Protein AF-A0A8J7U801-F1 (afdb_monomer)

Structure (mmCIF, N/CA/C/O backbone):
data_AF-A0A8J7U801-F1
#
_entry.id   AF-A0A8J7U801-F1
#
loop_
_atom_site.group_PDB
_atom_site.id
_atom_site.type_symbol
_atom_site.label_atom_id
_atom_site.label_alt_id
_atom_site.label_comp_id
_atom_site.label_asym_id
_atom_site.label_entity_id
_atom_site.label_seq_id
_atom_site.pdbx_PDB_ins_code
_atom_site.Cartn_x
_atom_site.Cartn_y
_atom_site.Cartn_z
_atom_site.occupancy
_atom_site.B_iso_or_equiv
_atom_site.auth_seq_id
_atom_site.auth_comp_id
_atom_site.auth_asym_id
_atom_site.auth_atom_id
_atom_site.pdbx_PDB_model_num
ATOM 1 N N . MET A 1 1 ? 54.628 40.480 33.676 1.00 47.91 1 MET A N 1
ATOM 2 C CA . MET A 1 1 ? 54.379 39.189 33.003 1.00 47.91 1 MET A CA 1
ATOM 3 C C . MET A 1 1 ? 53.823 39.502 31.627 1.00 47.91 1 MET A C 1
ATOM 5 O O . MET A 1 1 ? 52.653 39.835 31.519 1.00 47.91 1 MET A O 1
ATOM 9 N N . SER A 1 2 ? 54.685 39.519 30.613 1.00 44.84 2 SER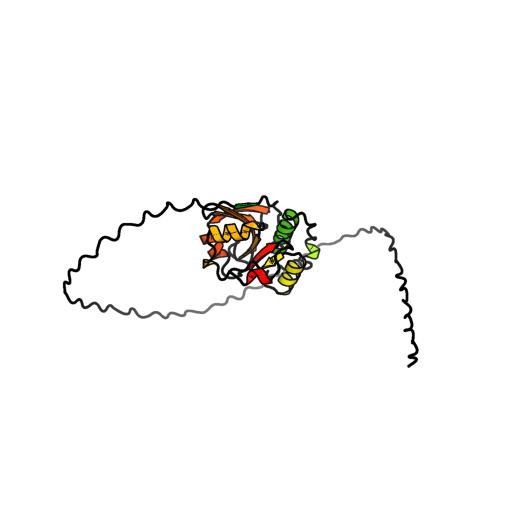 A N 1
ATOM 10 C CA . SER A 1 2 ? 54.321 39.882 29.240 1.00 44.84 2 SER A CA 1
ATOM 11 C C . SER A 1 2 ? 54.239 38.600 28.418 1.00 44.84 2 SER A C 1
ATOM 13 O O . SER A 1 2 ? 55.264 37.983 28.143 1.00 44.84 2 SER A O 1
ATOM 15 N N . GLY A 1 3 ? 53.014 38.171 28.112 1.00 47.19 3 GLY A N 1
ATOM 16 C CA . GLY A 1 3 ? 52.718 37.005 27.283 1.00 47.19 3 GLY A CA 1
ATOM 17 C C . GLY A 1 3 ? 52.343 37.445 25.872 1.00 47.19 3 GLY A C 1
ATOM 18 O O . GLY A 1 3 ? 51.402 38.205 25.680 1.00 47.19 3 GLY A O 1
ATOM 19 N N . ILE A 1 4 ? 53.140 36.989 24.920 1.00 57.56 4 ILE A N 1
ATOM 20 C CA . ILE A 1 4 ? 53.146 37.282 23.486 1.00 57.56 4 ILE A CA 1
ATOM 21 C C . ILE A 1 4 ? 52.084 36.452 22.750 1.00 57.56 4 ILE A C 1
ATOM 23 O O . ILE A 1 4 ? 52.020 35.235 22.909 1.00 57.56 4 ILE A O 1
ATOM 27 N N . SER A 1 5 ? 51.282 37.125 21.922 1.00 46.28 5 SER A N 1
ATOM 28 C CA . SER A 1 5 ? 50.316 36.540 20.986 1.00 46.28 5 SER A CA 1
ATOM 29 C C . SER A 1 5 ? 51.001 35.837 19.810 1.00 46.28 5 SER A C 1
ATOM 31 O O . SER A 1 5 ? 51.990 36.336 19.278 1.00 46.28 5 SER A O 1
ATOM 33 N N . SER A 1 6 ? 50.420 34.730 19.343 1.00 54.28 6 SER A N 1
ATOM 34 C CA . SER A 1 6 ? 50.721 34.109 18.042 1.00 54.28 6 SER A CA 1
ATOM 35 C C . SER A 1 6 ? 49.441 34.041 17.197 1.00 54.28 6 SER A C 1
ATOM 37 O O . SER A 1 6 ? 48.418 33.607 17.728 1.00 54.28 6 SER A O 1
ATOM 39 N N . PRO A 1 7 ? 49.453 34.445 15.912 1.00 62.47 7 PRO A N 1
ATOM 40 C CA . PRO A 1 7 ? 48.315 34.267 15.015 1.00 62.47 7 PRO A CA 1
ATOM 41 C C . PRO A 1 7 ? 48.394 32.945 14.231 1.00 62.47 7 PRO A C 1
ATOM 43 O O . PRO A 1 7 ? 49.445 32.562 13.718 1.00 62.47 7 PRO A O 1
ATOM 46 N N . THR A 1 8 ? 47.251 32.268 14.115 1.00 57.53 8 THR A N 1
ATOM 47 C CA . THR A 1 8 ? 47.048 31.054 13.313 1.00 57.53 8 THR A CA 1
ATOM 48 C C . THR A 1 8 ? 46.791 31.403 11.842 1.00 57.53 8 THR A C 1
ATOM 50 O O . THR A 1 8 ? 45.938 32.227 11.517 1.00 57.53 8 THR A O 1
ATOM 53 N N . THR A 1 9 ? 47.540 30.746 10.959 1.00 56.59 9 THR A N 1
ATOM 54 C CA . THR A 1 9 ? 47.537 30.867 9.495 1.00 56.59 9 THR A CA 1
ATOM 55 C C . THR A 1 9 ? 46.249 30.336 8.845 1.00 56.59 9 THR A C 1
ATOM 57 O O . THR A 1 9 ? 45.842 29.207 9.108 1.00 56.59 9 THR A O 1
ATOM 60 N N . LEU A 1 10 ? 45.651 31.125 7.940 1.00 50.44 10 LEU A N 1
ATOM 61 C CA . LEU A 1 10 ? 44.551 30.723 7.049 1.00 50.44 10 LEU A CA 1
ATOM 62 C C . LEU A 1 10 ? 45.025 29.734 5.966 1.00 50.44 10 LEU A C 1
ATOM 64 O O . LEU A 1 10 ? 45.947 30.026 5.201 1.00 50.44 10 LEU A O 1
ATOM 68 N N . GLY A 1 11 ? 44.333 28.598 5.852 1.00 50.22 11 GLY A N 1
ATOM 69 C CA . GLY A 1 11 ? 44.456 27.652 4.742 1.00 50.22 11 GLY A CA 1
ATOM 70 C C . GLY A 1 11 ? 43.697 28.118 3.494 1.00 50.22 11 GLY A C 1
ATOM 71 O O . GLY A 1 11 ? 42.558 28.575 3.575 1.00 50.22 11 GLY A O 1
ATOM 72 N N . LYS A 1 12 ? 44.348 28.001 2.332 1.00 49.50 12 LYS A N 1
ATOM 73 C CA . LYS A 1 12 ? 43.811 28.310 0.999 1.00 49.50 12 LYS A CA 1
ATOM 74 C C . LYS A 1 12 ? 42.714 27.315 0.598 1.00 49.50 12 LYS A C 1
ATOM 76 O O . LYS A 1 12 ? 42.946 26.111 0.610 1.00 49.50 12 LYS A O 1
ATOM 81 N N . VAL A 1 13 ? 41.564 27.830 0.164 1.00 53.25 13 VAL A N 1
ATOM 82 C CA . VAL A 1 13 ? 40.505 27.064 -0.510 1.00 53.25 13 VAL A CA 1
ATOM 83 C C . VAL A 1 13 ? 40.851 26.960 -1.995 1.00 53.25 13 VAL A C 1
ATOM 85 O O . VAL A 1 13 ? 41.000 27.972 -2.679 1.00 53.25 13 VAL A O 1
ATOM 88 N N . GLN A 1 14 ? 41.004 25.733 -2.488 1.00 47.16 14 GLN A N 1
ATO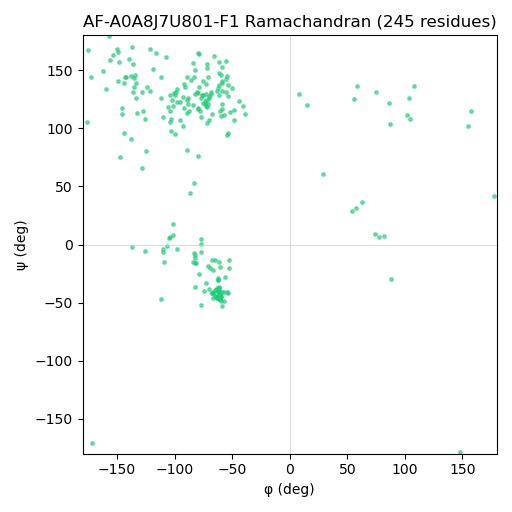M 89 C CA . GLN A 1 14 ? 41.269 25.432 -3.890 1.00 47.16 14 GLN A CA 1
ATOM 90 C C . GLN A 1 14 ? 39.929 25.278 -4.622 1.00 47.16 14 GLN A C 1
ATOM 92 O O . GLN A 1 14 ? 39.153 24.373 -4.329 1.00 47.16 14 GLN A O 1
ATOM 97 N N . GLN A 1 15 ? 39.632 26.202 -5.539 1.00 46.84 15 GLN A N 1
ATOM 98 C CA . GLN A 1 15 ? 38.450 26.139 -6.398 1.00 46.84 15 GLN A CA 1
ATOM 99 C C . GLN A 1 15 ? 38.634 25.040 -7.451 1.00 46.84 15 GLN A C 1
ATOM 101 O O . GLN A 1 15 ? 39.554 25.099 -8.267 1.00 46.84 15 GLN A O 1
ATOM 106 N N . VAL A 1 16 ? 37.747 24.047 -7.434 1.00 51.09 16 VAL A N 1
ATOM 107 C CA . VAL A 1 16 ? 37.632 23.023 -8.476 1.00 51.09 16 VAL A CA 1
ATOM 108 C C . VAL A 1 16 ? 36.695 23.559 -9.556 1.00 51.09 16 VAL A C 1
ATOM 110 O O . VAL A 1 16 ? 35.518 23.801 -9.301 1.00 51.09 16 VAL A O 1
ATOM 113 N N . GLN A 1 17 ? 37.226 23.772 -10.760 1.00 46.81 17 GLN A N 1
ATOM 114 C CA . GLN A 1 17 ? 36.439 24.077 -11.953 1.00 46.81 17 GLN A CA 1
ATOM 115 C C . GLN A 1 17 ? 35.851 22.771 -12.500 1.00 46.81 17 GLN A C 1
ATOM 117 O O . GLN A 1 17 ? 36.593 21.879 -12.905 1.00 46.81 17 GLN A O 1
ATOM 122 N N . THR A 1 18 ? 34.525 22.651 -12.522 1.00 50.81 18 THR A N 1
ATOM 123 C CA . THR A 1 18 ? 33.824 21.574 -13.233 1.00 50.81 18 THR A CA 1
ATOM 124 C C . THR A 1 18 ? 33.494 22.033 -14.648 1.00 50.81 18 THR A C 1
ATOM 126 O O . THR A 1 18 ? 32.742 22.988 -14.844 1.00 50.81 18 THR A O 1
ATOM 129 N N . THR A 1 19 ? 34.063 21.352 -15.636 1.00 46.25 19 THR A N 1
ATOM 130 C CA . THR A 1 19 ? 33.781 21.518 -17.061 1.00 46.25 19 THR A CA 1
ATOM 131 C C . THR A 1 19 ? 32.435 20.888 -17.428 1.00 46.25 19 THR A C 1
ATOM 133 O O . THR A 1 19 ? 32.212 19.694 -17.254 1.00 46.25 19 THR A O 1
ATOM 136 N N . THR A 1 20 ? 31.539 21.708 -17.974 1.00 42.19 20 THR A N 1
ATOM 137 C CA . THR A 1 20 ? 30.263 21.303 -18.576 1.00 42.19 20 THR A CA 1
ATOM 138 C C . THR A 1 20 ? 30.504 20.776 -19.990 1.00 42.19 20 THR A C 1
ATOM 140 O O . THR A 1 20 ? 30.922 21.532 -20.865 1.00 42.19 20 THR A O 1
ATOM 143 N N . THR A 1 21 ? 30.208 19.501 -20.252 1.00 45.50 21 THR A N 1
ATOM 144 C CA . THR A 1 21 ? 30.164 18.953 -21.618 1.00 45.50 21 THR A CA 1
ATOM 145 C C . THR A 1 21 ? 28.725 18.976 -22.133 1.00 45.50 21 THR A C 1
ATOM 147 O O . THR A 1 21 ? 27.886 18.184 -21.708 1.00 45.50 21 THR A O 1
ATOM 150 N N . GLN A 1 22 ? 28.440 19.891 -23.062 1.00 38.69 22 GLN A N 1
ATOM 151 C CA . GLN A 1 22 ? 27.235 19.862 -23.892 1.00 38.69 22 GLN A CA 1
ATOM 152 C C . GLN A 1 22 ? 27.354 18.722 -24.912 1.00 38.69 22 GLN A C 1
ATOM 154 O O . GLN A 1 22 ? 28.307 18.679 -25.687 1.00 38.69 22 GLN A O 1
ATOM 159 N N . LYS A 1 23 ? 26.379 17.806 -24.928 1.00 53.16 23 LYS A N 1
ATOM 160 C CA . LYS A 1 23 ? 26.217 16.801 -25.984 1.00 53.16 23 LYS A CA 1
ATOM 161 C C . LYS A 1 23 ? 25.077 17.249 -26.893 1.00 53.16 23 LYS A C 1
ATOM 163 O O . LYS A 1 23 ? 23.917 17.230 -26.490 1.00 53.16 23 LYS A O 1
ATOM 168 N N . THR A 1 24 ? 25.428 17.688 -28.095 1.00 47.38 24 THR A N 1
ATOM 169 C CA . THR A 1 24 ? 24.490 17.986 -29.173 1.00 47.38 24 THR A CA 1
ATOM 170 C C . THR A 1 24 ? 23.916 16.700 -29.755 1.00 47.38 24 THR A C 1
ATOM 172 O O . THR A 1 24 ? 24.607 15.699 -29.947 1.00 47.38 24 THR A O 1
ATOM 175 N N . SER A 1 25 ? 22.615 16.763 -29.999 1.00 44.84 25 SER A N 1
ATOM 176 C CA . SER A 1 25 ? 21.806 15.819 -30.748 1.00 44.84 25 SER A CA 1
ATOM 177 C C . SER A 1 25 ? 22.288 15.730 -32.190 1.00 44.84 25 SER A C 1
ATOM 179 O O . SER A 1 25 ? 22.481 16.768 -32.815 1.00 44.84 25 SER A O 1
ATOM 181 N N . ASP A 1 26 ? 22.357 14.521 -32.742 1.00 51.78 26 ASP A N 1
ATOM 182 C CA . ASP A 1 26 ? 22.151 14.363 -34.173 1.00 51.78 26 ASP A CA 1
ATOM 183 C C . ASP A 1 26 ? 21.390 13.089 -34.518 1.00 51.78 26 ASP A C 1
ATOM 185 O O . ASP A 1 26 ? 21.449 12.050 -33.859 1.00 51.78 26 ASP A O 1
ATOM 189 N N . LYS A 1 27 ? 20.582 13.284 -35.544 1.00 45.34 27 LYS A N 1
ATOM 190 C CA . LYS A 1 27 ? 19.428 12.531 -35.999 1.00 45.34 27 LYS A CA 1
ATOM 191 C C . LYS A 1 27 ? 19.880 11.698 -37.189 1.00 45.34 27 LYS A C 1
ATOM 193 O O . LYS A 1 27 ? 20.306 12.283 -38.176 1.00 45.34 27 LYS A O 1
ATOM 198 N N . GLN A 1 28 ? 19.711 10.377 -37.168 1.00 44.47 28 GLN A N 1
ATOM 199 C CA . GLN A 1 28 ? 19.721 9.612 -38.416 1.00 44.47 28 GLN A CA 1
ATOM 200 C C . GLN A 1 28 ? 18.763 8.421 -38.383 1.00 44.47 28 GLN A C 1
ATOM 202 O O . GLN A 1 28 ? 18.860 7.499 -37.582 1.00 44.47 28 GLN A O 1
ATOM 207 N N . SER A 1 29 ? 17.800 8.527 -39.293 1.00 42.47 29 SER A N 1
ATOM 208 C CA . SER A 1 29 ? 16.874 7.509 -39.758 1.00 42.47 29 SER A CA 1
ATOM 209 C C . SER A 1 29 ? 17.615 6.560 -40.693 1.00 42.47 29 SER A C 1
ATOM 211 O O . SER A 1 29 ? 18.195 7.042 -41.660 1.00 42.47 29 SER A O 1
ATOM 213 N N . VAL A 1 30 ? 17.535 5.245 -40.465 1.00 48.34 30 VAL A N 1
ATOM 214 C CA . VAL A 1 30 ? 17.611 4.256 -41.550 1.00 48.34 30 VAL A CA 1
ATOM 215 C C . VAL A 1 30 ? 16.682 3.082 -41.240 1.00 48.34 30 VAL A C 1
ATOM 217 O O . VAL A 1 30 ? 16.522 2.639 -40.107 1.00 48.34 30 VAL A O 1
ATOM 220 N N . LYS A 1 31 ? 16.033 2.659 -42.314 1.00 47.53 31 LYS A N 1
ATOM 221 C CA . LYS A 1 31 ? 14.949 1.710 -42.503 1.00 47.53 31 LYS A CA 1
ATOM 222 C C . LYS A 1 31 ? 15.548 0.375 -42.953 1.00 47.53 31 LYS A C 1
ATOM 224 O O . LYS A 1 31 ? 16.292 0.395 -43.927 1.00 47.53 31 LYS A O 1
ATOM 229 N N . SER A 1 32 ? 15.172 -0.744 -42.328 1.00 45.97 32 SER A N 1
ATOM 230 C CA . SER A 1 32 ? 15.198 -2.080 -42.957 1.00 45.97 32 SER A CA 1
ATOM 231 C C . SER A 1 32 ? 14.613 -3.166 -42.038 1.00 45.97 32 SER A C 1
ATOM 233 O O . SER A 1 32 ? 15.259 -3.609 -41.094 1.00 45.97 32 SER A O 1
ATOM 235 N N . GLU A 1 33 ? 13.397 -3.612 -42.367 1.00 46.38 33 GLU A N 1
ATOM 236 C CA . GLU A 1 33 ? 12.996 -5.035 -42.369 1.00 46.38 33 GLU A CA 1
ATOM 237 C C . GLU A 1 33 ? 13.961 -5.839 -43.278 1.00 46.38 33 GLU A C 1
ATOM 239 O O . GLU A 1 33 ? 14.545 -5.204 -44.167 1.00 46.38 33 GLU A O 1
ATOM 244 N N . PRO A 1 34 ? 14.138 -7.185 -43.159 1.00 55.88 34 PRO A N 1
ATOM 245 C CA . PRO A 1 34 ? 13.010 -8.132 -43.211 1.00 55.88 34 PRO A CA 1
ATOM 246 C C . PRO A 1 34 ? 13.182 -9.534 -42.559 1.00 55.88 34 PRO A C 1
ATOM 248 O O . PRO A 1 34 ? 14.261 -9.965 -42.170 1.00 55.88 34 PRO A O 1
ATOM 251 N N . THR A 1 35 ? 12.092 -10.305 -42.662 1.00 44.19 35 THR A N 1
ATOM 252 C CA . THR A 1 35 ? 12.036 -11.759 -42.948 1.00 44.19 35 THR A CA 1
ATOM 253 C C . THR A 1 35 ? 11.726 -12.714 -41.794 1.00 44.19 35 THR A C 1
ATOM 255 O O . THR A 1 35 ? 12.560 -13.072 -40.970 1.00 44.19 35 THR A O 1
ATOM 258 N N . ILE A 1 36 ? 10.500 -13.231 -41.882 1.00 45.91 36 ILE A N 1
ATOM 259 C CA . ILE A 1 36 ? 9.968 -14.451 -41.280 1.00 45.91 36 ILE A CA 1
ATOM 260 C C . ILE A 1 36 ? 10.709 -15.680 -41.830 1.00 45.91 36 ILE A C 1
ATOM 262 O O . ILE A 1 36 ? 10.789 -15.855 -43.047 1.00 45.91 36 ILE A O 1
ATOM 266 N N . LYS A 1 37 ? 11.144 -16.591 -40.951 1.00 48.12 37 LYS A N 1
ATOM 267 C CA . LYS A 1 37 ? 11.315 -18.009 -41.294 1.00 48.12 37 LYS A CA 1
ATOM 268 C C . LYS A 1 37 ? 10.713 -18.916 -40.224 1.00 48.12 37 LYS A C 1
ATOM 270 O O . LYS A 1 37 ? 11.011 -18.815 -39.042 1.00 48.12 37 LYS A O 1
ATOM 275 N N . SER A 1 38 ? 9.853 -19.784 -40.733 1.00 44.41 38 SER A N 1
ATOM 276 C CA . SER A 1 38 ? 9.190 -20.938 -40.144 1.00 44.41 38 SER A CA 1
ATOM 277 C C . SER A 1 38 ? 10.130 -22.125 -39.904 1.00 44.41 38 SER A C 1
ATOM 279 O O . SER A 1 38 ? 11.033 -22.364 -40.705 1.00 44.41 38 SER A O 1
ATOM 281 N N . GLY A 1 39 ? 9.798 -22.932 -38.897 1.00 39.91 39 GLY A N 1
ATOM 282 C CA . GLY A 1 39 ? 10.292 -24.291 -38.626 1.00 39.91 39 GLY A CA 1
ATOM 283 C C . GLY A 1 39 ? 10.086 -24.549 -37.132 1.00 39.91 39 GLY A C 1
ATOM 284 O O . GLY A 1 39 ? 10.565 -23.755 -36.336 1.00 39.91 39 GLY A O 1
ATOM 285 N N . GLY A 1 40 ? 9.256 -25.479 -36.666 1.00 38.31 40 GLY A N 1
ATOM 286 C CA . GLY A 1 40 ? 9.139 -26.879 -37.077 1.00 38.31 40 GLY A CA 1
ATOM 287 C C . GLY A 1 40 ? 9.723 -27.733 -35.941 1.00 38.31 40 GLY A C 1
ATOM 288 O O . GLY A 1 40 ? 10.762 -27.357 -35.418 1.00 38.31 40 GLY A O 1
ATOM 289 N N . ASP A 1 41 ? 9.043 -28.833 -35.588 1.00 40.78 41 ASP A N 1
ATOM 290 C CA . ASP A 1 41 ? 9.386 -29.855 -34.567 1.00 40.78 41 ASP A CA 1
ATOM 291 C C . ASP A 1 41 ? 8.907 -29.507 -33.136 1.00 40.78 41 ASP A C 1
ATOM 293 O O . ASP A 1 41 ? 9.381 -28.567 -32.514 1.00 40.78 41 ASP A O 1
ATOM 297 N N . SER A 1 42 ? 7.835 -30.083 -32.566 1.00 44.69 42 SER A N 1
ATOM 298 C CA . SER A 1 42 ? 7.406 -31.491 -32.418 1.00 44.69 42 SER A CA 1
ATOM 299 C C . SER A 1 42 ? 8.429 -32.366 -31.684 1.00 44.69 42 SER A C 1
ATOM 301 O O . SER A 1 42 ? 9.606 -32.329 -32.016 1.00 44.69 42 SER A O 1
ATOM 303 N N . LEU A 1 43 ? 7.929 -33.208 -30.761 1.00 42.56 43 LEU A N 1
ATOM 304 C CA . LEU A 1 43 ? 8.623 -34.129 -29.831 1.00 42.56 43 LEU A CA 1
ATOM 305 C C . LEU A 1 43 ? 9.052 -33.463 -28.503 1.00 42.56 43 LEU A C 1
ATOM 307 O O . LEU A 1 43 ? 9.817 -32.516 -28.493 1.00 42.56 43 LEU A O 1
ATOM 311 N N . GLY A 1 44 ? 8.648 -33.896 -27.312 1.00 38.16 44 GLY A N 1
ATOM 312 C CA . GLY A 1 44 ? 7.796 -34.994 -26.889 1.00 38.16 44 GLY A CA 1
ATOM 313 C C . GLY A 1 44 ? 7.570 -34.865 -25.378 1.00 38.16 44 GLY A C 1
ATOM 314 O O . GLY A 1 44 ? 8.448 -34.423 -24.638 1.00 38.16 44 GLY A O 1
ATOM 315 N N . SER A 1 45 ? 6.374 -35.214 -24.918 1.00 40.94 45 SER A N 1
ATOM 316 C CA . SER A 1 45 ? 6.053 -35.297 -23.494 1.00 40.94 45 SER A CA 1
ATOM 317 C C . SER A 1 45 ? 6.630 -36.590 -22.908 1.00 40.94 45 SER A C 1
ATOM 319 O O . SER A 1 45 ? 6.291 -37.664 -23.412 1.00 40.94 45 SER A O 1
ATOM 321 N N . PRO A 1 46 ? 7.432 -36.555 -21.831 1.00 56.00 46 PRO A N 1
ATOM 322 C CA . PRO A 1 46 ? 7.649 -37.744 -21.029 1.00 56.00 46 PRO A CA 1
ATOM 323 C C . PRO A 1 46 ? 6.423 -37.984 -20.142 1.00 56.00 46 PRO A C 1
ATOM 325 O O . PRO A 1 46 ? 6.147 -37.255 -19.190 1.00 56.00 46 PRO A O 1
ATOM 328 N N . VAL A 1 47 ? 5.689 -39.041 -20.484 1.00 44.66 47 VAL A N 1
ATOM 329 C CA . VAL A 1 47 ? 4.786 -39.758 -19.584 1.00 44.66 47 VAL A CA 1
ATOM 330 C C . VAL A 1 47 ? 5.609 -40.239 -18.391 1.00 44.66 47 VAL A C 1
ATOM 332 O O . VAL A 1 47 ? 6.449 -41.124 -18.536 1.00 44.66 47 VAL A O 1
ATOM 335 N N . VAL A 1 48 ? 5.367 -39.671 -17.209 1.00 50.94 48 VAL A N 1
ATOM 336 C CA . VAL A 1 48 ? 5.812 -40.269 -15.946 1.00 50.94 48 VAL A CA 1
ATOM 337 C C . VAL A 1 48 ? 4.599 -40.920 -15.304 1.00 50.94 48 VAL A C 1
ATOM 339 O O . VAL A 1 48 ? 3.735 -40.284 -14.707 1.00 50.94 48 VAL A O 1
ATOM 342 N N . GLN A 1 49 ? 4.529 -42.223 -15.531 1.00 41.12 49 GLN A N 1
ATOM 343 C CA . GLN A 1 49 ? 3.648 -43.170 -14.878 1.00 41.12 49 GLN A CA 1
ATOM 344 C C . GLN A 1 49 ? 4.304 -43.603 -13.555 1.00 41.12 49 GLN A C 1
ATOM 346 O O . GLN A 1 49 ? 5.532 -43.640 -13.465 1.00 41.12 49 GLN A O 1
ATOM 351 N N . SER A 1 50 ? 3.481 -44.066 -12.608 1.00 39.72 50 SER A N 1
ATOM 352 C CA . SER A 1 50 ? 3.813 -44.869 -11.408 1.00 39.72 50 SER A CA 1
ATOM 353 C C . SER A 1 50 ? 3.872 -44.109 -10.082 1.00 39.72 50 SER A C 1
ATOM 355 O O . SER A 1 50 ? 4.803 -43.364 -9.804 1.00 39.72 50 SER A O 1
ATOM 357 N N . GLY A 1 51 ? 2.905 -44.402 -9.210 1.00 40.72 51 GLY A N 1
ATOM 358 C CA . GLY A 1 51 ? 2.946 -43.983 -7.811 1.00 40.72 51 GLY A CA 1
ATOM 359 C C . GLY A 1 51 ? 1.714 -44.361 -6.995 1.00 40.72 51 GLY A C 1
ATOM 360 O O . GLY A 1 51 ? 1.228 -43.542 -6.228 1.00 40.72 51 GLY A O 1
ATOM 361 N N . LEU A 1 52 ? 1.188 -45.579 -7.175 1.00 47.84 52 LEU A N 1
ATOM 362 C CA . LEU A 1 52 ? 0.221 -46.187 -6.255 1.00 47.84 52 LEU A CA 1
ATOM 363 C C . LEU A 1 52 ? 0.861 -46.295 -4.862 1.00 47.84 52 LEU A C 1
ATOM 365 O O . LEU A 1 52 ? 1.792 -47.072 -4.663 1.00 47.84 52 LEU A O 1
ATOM 369 N N . GLY A 1 53 ? 0.361 -45.505 -3.915 1.00 40.56 53 GLY A N 1
ATOM 370 C CA . GLY A 1 53 ? 0.758 -45.512 -2.510 1.00 40.56 53 GLY A CA 1
ATOM 371 C C . GLY A 1 53 ? -0.469 -45.625 -1.617 1.00 40.56 53 GLY A C 1
ATOM 372 O O . GLY A 1 53 ? -0.819 -44.691 -0.906 1.00 40.56 53 GLY A O 1
ATOM 373 N N . ASP A 1 54 ? -1.139 -46.768 -1.708 1.00 47.81 54 ASP A N 1
ATOM 374 C CA . ASP A 1 54 ? -2.255 -47.176 -0.863 1.00 47.81 54 ASP A CA 1
ATOM 375 C C . ASP A 1 54 ? -1.744 -47.488 0.554 1.00 47.81 54 ASP A C 1
ATOM 377 O O . ASP A 1 54 ? -1.047 -48.485 0.757 1.00 47.81 54 ASP A O 1
ATOM 381 N N . LYS A 1 55 ? -2.028 -46.608 1.526 1.00 44.44 55 LYS A N 1
ATOM 382 C CA . LYS A 1 55 ? -1.916 -46.889 2.969 1.00 44.44 55 LYS A CA 1
ATOM 383 C C . LYS A 1 55 ? -2.975 -46.115 3.763 1.00 44.44 55 LYS A C 1
ATOM 385 O O . LYS A 1 55 ? -2.671 -45.165 4.474 1.00 44.44 55 LYS A O 1
ATOM 390 N N . SER A 1 56 ? -4.220 -46.579 3.702 1.00 47.03 56 SER A N 1
ATOM 391 C CA . SER A 1 56 ? -5.032 -46.688 4.929 1.00 47.03 56 SER A CA 1
ATOM 392 C C . SER A 1 56 ? -4.519 -47.916 5.699 1.00 47.03 56 SER A C 1
ATOM 394 O O . SER A 1 56 ? -4.200 -48.904 5.036 1.00 47.03 56 SER A O 1
ATOM 396 N N . PRO A 1 57 ? -4.399 -47.929 7.046 1.00 53.31 57 PRO A N 1
ATOM 397 C CA . PRO A 1 57 ? -5.582 -47.822 7.907 1.00 53.31 57 PRO A CA 1
ATOM 398 C C . PRO A 1 57 ? -5.341 -47.219 9.313 1.00 53.31 57 PRO A C 1
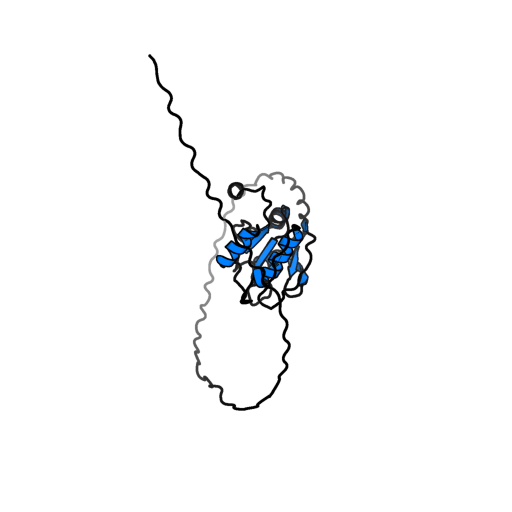ATOM 400 O O . PRO A 1 57 ? -4.236 -47.241 9.847 1.00 53.31 57 PRO A O 1
ATOM 403 N N . LYS A 1 58 ? -6.428 -46.800 9.970 1.00 43.53 58 LYS A N 1
ATOM 404 C CA . LYS A 1 58 ? -6.914 -47.328 11.267 1.00 43.53 58 LYS A CA 1
ATOM 405 C C . LYS A 1 58 ? -7.748 -46.275 11.991 1.00 43.53 58 LYS A C 1
ATOM 407 O O . LYS A 1 58 ? -7.249 -45.361 12.635 1.00 43.53 58 LYS A O 1
ATOM 412 N N . SER A 1 59 ? -9.049 -46.496 11.894 1.00 45.84 59 SER A N 1
ATOM 413 C CA . SER A 1 59 ? -10.050 -46.148 12.889 1.00 45.84 59 SER A CA 1
ATOM 414 C C . SER A 1 59 ? -9.575 -46.523 14.298 1.00 45.84 59 SER A C 1
ATOM 416 O O . SER A 1 59 ? -9.271 -47.685 14.571 1.00 45.84 59 SER A O 1
ATOM 418 N N . VAL A 1 60 ? -9.542 -45.538 15.197 1.00 48.97 60 VAL A N 1
ATOM 419 C CA . VAL A 1 60 ? -9.482 -45.774 16.642 1.00 48.97 60 VAL A CA 1
ATOM 420 C C . VAL A 1 60 ? -10.852 -45.463 17.223 1.00 48.97 60 VAL A C 1
ATOM 422 O O . VAL A 1 60 ? -11.385 -44.362 17.107 1.00 48.97 60 VAL A O 1
ATOM 425 N N . THR A 1 61 ? -11.418 -46.514 17.795 1.00 49.06 61 THR A N 1
ATOM 426 C CA . THR A 1 61 ? -12.722 -46.603 18.431 1.00 49.06 61 THR A CA 1
ATOM 427 C C . THR A 1 61 ? -12.704 -45.953 19.813 1.00 49.06 61 THR A C 1
ATOM 429 O O . THR A 1 61 ? -11.858 -46.268 20.641 1.00 49.06 61 THR A O 1
ATOM 432 N N . VAL A 1 62 ? -13.679 -45.068 20.023 1.00 48.81 62 VAL A N 1
ATOM 433 C CA . VAL A 1 62 ? -14.493 -44.834 21.229 1.00 48.81 62 VAL A CA 1
ATOM 434 C C . VAL A 1 62 ? -13.999 -45.451 22.547 1.00 48.81 62 VAL A C 1
ATOM 436 O O . VAL A 1 62 ? -14.087 -46.661 22.746 1.00 48.81 62 VAL A O 1
ATOM 439 N N . THR A 1 63 ? -13.737 -44.585 23.527 1.00 49.06 63 THR A N 1
ATOM 440 C CA . THR A 1 63 ? -14.018 -44.867 24.942 1.00 49.06 63 THR A CA 1
ATOM 441 C C . THR A 1 63 ? -14.880 -43.752 25.528 1.00 49.06 63 THR A C 1
ATOM 443 O O . THR A 1 63 ? -14.466 -42.613 25.719 1.00 49.06 63 THR A O 1
ATOM 446 N N . LYS A 1 64 ? -16.139 -44.124 25.755 1.00 54.25 64 LYS A N 1
ATOM 447 C CA . LYS A 1 64 ? -17.123 -43.487 26.632 1.00 54.25 64 LYS A CA 1
ATOM 448 C C . LYS A 1 64 ? -16.823 -43.916 28.078 1.00 54.25 64 LYS A C 1
ATOM 450 O O . LYS A 1 64 ? -16.198 -44.964 28.248 1.00 54.25 64 LYS A O 1
ATOM 455 N N . SER A 1 65 ? -17.406 -43.199 29.048 1.00 42.31 65 SER A N 1
ATOM 456 C CA . SER A 1 65 ? -17.458 -43.447 30.515 1.00 42.31 65 SER A CA 1
ATOM 457 C C . SER A 1 65 ? -16.487 -42.517 31.259 1.00 42.31 65 SER A C 1
ATOM 459 O O . SER A 1 65 ? -15.335 -42.425 30.871 1.00 42.31 65 SER A O 1
ATOM 461 N N . GLU A 1 66 ? -16.853 -41.727 32.267 1.00 47.94 66 GLU A N 1
ATOM 462 C CA . GLU A 1 66 ? -17.919 -41.851 33.261 1.00 47.94 66 GLU A CA 1
ATOM 463 C C . GLU A 1 66 ? -18.192 -40.485 33.914 1.00 47.94 66 GLU A C 1
ATOM 465 O O . GLU A 1 66 ? -17.306 -39.645 34.062 1.00 47.94 66 GLU A O 1
ATOM 470 N N . THR A 1 67 ? -19.440 -40.280 34.320 1.00 49.38 67 THR A N 1
ATOM 471 C CA . THR A 1 67 ? -19.895 -39.181 35.177 1.00 49.38 67 THR A CA 1
ATOM 472 C C . THR A 1 67 ? -19.787 -39.611 36.643 1.00 49.38 67 THR A C 1
ATOM 474 O O . THR A 1 67 ? -20.166 -40.742 36.949 1.00 49.38 67 THR A O 1
ATOM 477 N N . PRO A 1 68 ? -19.427 -38.703 37.567 1.00 57.50 68 PRO A N 1
ATOM 478 C CA . PRO A 1 68 ? -20.064 -38.723 38.878 1.00 57.50 68 PRO A CA 1
ATOM 479 C C . PRO A 1 68 ? -20.639 -37.354 39.280 1.00 57.50 68 PRO A C 1
ATOM 481 O O . PRO A 1 68 ? -19.953 -36.353 39.450 1.00 57.50 68 PRO A O 1
ATOM 484 N N . THR A 1 69 ? -21.963 -37.366 39.384 1.00 45.25 69 THR A N 1
ATOM 485 C CA . THR A 1 69 ? -22.859 -36.837 40.423 1.00 45.25 69 THR A CA 1
ATOM 486 C C . THR A 1 69 ? -22.300 -35.959 41.564 1.00 45.25 69 THR A C 1
ATOM 488 O O . THR A 1 69 ? -21.468 -36.397 42.348 1.00 45.25 69 THR A O 1
ATOM 491 N N . LYS A 1 70 ? -22.978 -34.805 41.730 1.00 49.59 70 LYS A N 1
ATOM 492 C CA . LYS A 1 70 ? -23.283 -34.000 42.942 1.00 49.59 70 LYS A CA 1
ATOM 493 C C . LYS A 1 70 ? -22.144 -33.519 43.852 1.00 49.59 70 LYS A C 1
ATOM 495 O O . LYS A 1 70 ? -21.560 -34.296 44.597 1.00 49.59 70 LYS A O 1
ATOM 500 N N . SER A 1 71 ? -22.113 -32.204 44.076 1.00 45.25 71 SER A N 1
ATOM 501 C CA . SER A 1 71 ? -22.478 -31.644 45.394 1.00 45.25 71 SER A CA 1
ATOM 502 C C . SER A 1 71 ? -22.859 -30.167 45.280 1.00 45.25 71 SER A C 1
ATOM 504 O O . SER A 1 71 ? -22.217 -29.382 44.591 1.00 45.25 71 SER A O 1
ATOM 506 N N . GLU A 1 72 ? -23.966 -29.835 45.932 1.00 49.97 72 GLU A N 1
ATOM 507 C CA . GLU A 1 72 ? -24.533 -28.504 46.078 1.00 49.97 72 GLU A CA 1
ATOM 508 C C . GLU A 1 72 ? -23.688 -27.672 47.048 1.00 49.97 72 GLU A C 1
ATOM 510 O O . GLU A 1 72 ? -23.478 -28.084 48.186 1.00 49.97 72 GLU A O 1
ATOM 515 N N . THR A 1 73 ? -23.311 -26.458 46.644 1.00 45.38 73 THR A N 1
ATOM 516 C CA . THR A 1 73 ? -23.057 -25.372 47.597 1.00 45.38 73 THR A CA 1
ATOM 517 C C . THR A 1 73 ? -23.663 -24.094 47.040 1.00 45.38 73 THR A C 1
ATOM 519 O O . THR A 1 73 ? -23.062 -23.345 46.274 1.00 45.38 73 THR A O 1
ATOM 522 N N . SER A 1 74 ? -24.923 -23.893 47.418 1.00 53.25 74 SER A N 1
ATOM 523 C CA . SER A 1 74 ? -25.629 -22.620 47.371 1.00 53.25 74 SER A CA 1
ATOM 524 C C . SER A 1 74 ? -24.799 -21.551 48.082 1.00 53.25 74 SER A C 1
ATOM 526 O O . SER A 1 74 ? -24.560 -21.612 49.288 1.00 53.25 74 SER A O 1
ATOM 528 N N . SER A 1 75 ? -24.324 -20.570 47.328 1.00 48.75 75 SER A N 1
ATOM 529 C CA . SER A 1 75 ? -23.834 -19.305 47.862 1.00 48.75 75 SER A CA 1
ATOM 530 C C . SER A 1 75 ? -24.231 -18.227 46.872 1.00 48.75 75 SER A C 1
ATOM 532 O O . SER A 1 75 ? -23.580 -18.030 45.850 1.00 48.75 75 SER A O 1
ATOM 534 N N . SER A 1 76 ? -25.365 -17.589 47.155 1.00 55.59 76 SER A N 1
ATOM 535 C CA . SER A 1 76 ? -25.919 -16.476 46.391 1.00 55.59 76 SER A CA 1
ATOM 536 C C . SER A 1 76 ? -24.843 -15.418 46.125 1.00 55.59 76 SER A C 1
ATOM 538 O O . SER A 1 76 ? -24.362 -14.793 47.078 1.00 55.59 76 SER A O 1
ATOM 540 N N . PRO A 1 77 ? -24.463 -15.159 44.863 1.00 52.41 77 PRO A N 1
ATOM 541 C CA . PRO A 1 77 ? -23.632 -14.016 44.560 1.00 52.41 77 PRO A CA 1
ATOM 542 C C . PRO A 1 77 ? -24.495 -12.759 44.664 1.00 52.41 77 PRO A C 1
ATOM 544 O O . PRO A 1 77 ? -25.530 -12.627 44.010 1.00 52.41 77 PRO A O 1
ATOM 547 N N . LYS A 1 78 ? -24.054 -11.832 45.521 1.00 53.28 78 LYS A N 1
ATOM 548 C CA . LYS A 1 78 ? -24.489 -10.433 45.539 1.00 53.28 78 LYS A CA 1
ATOM 549 C C . LYS A 1 78 ? -24.612 -9.937 44.099 1.00 53.28 78 LYS A C 1
ATOM 551 O O . LYS A 1 78 ? -23.613 -9.902 43.382 1.00 53.28 78 LYS A O 1
ATOM 556 N N . VAL A 1 79 ? -25.824 -9.535 43.727 1.00 49.16 79 VAL A N 1
ATOM 557 C CA . VAL A 1 79 ? -26.141 -8.793 42.506 1.00 49.16 79 VAL A CA 1
ATOM 558 C C . VAL A 1 79 ? -25.252 -7.548 42.487 1.00 49.16 79 VAL A C 1
ATOM 560 O O . VAL A 1 79 ? -25.535 -6.549 43.146 1.00 49.16 79 VAL A O 1
ATOM 563 N N . LYS A 1 80 ? -24.104 -7.643 41.807 1.00 56.06 80 LYS A N 1
ATOM 564 C CA . LYS A 1 80 ? -23.305 -6.484 41.421 1.00 56.06 80 LYS A CA 1
ATOM 565 C C . LYS A 1 80 ? -24.155 -5.754 40.396 1.00 56.06 80 LYS A C 1
ATOM 567 O O . LYS A 1 80 ? -24.405 -6.289 39.324 1.00 56.06 80 LYS A O 1
ATOM 572 N N . SER A 1 81 ? -24.620 -4.572 40.778 1.00 58.69 81 SER A N 1
ATOM 573 C CA . SER A 1 81 ? -25.234 -3.587 39.898 1.00 58.69 81 SER A CA 1
ATOM 574 C C . SER A 1 81 ? -24.489 -3.550 38.564 1.00 58.69 81 SER A C 1
ATOM 576 O O . SER A 1 81 ? -23.314 -3.173 38.537 1.00 58.69 81 SER A O 1
ATOM 578 N N . GLU A 1 82 ? -25.165 -3.985 37.499 1.00 58.91 82 GLU A N 1
ATOM 579 C CA . GLU A 1 82 ? -24.741 -3.824 36.111 1.00 58.91 82 GLU A CA 1
ATOM 580 C C . GLU A 1 82 ? -24.331 -2.367 35.909 1.00 58.91 82 GLU A C 1
ATOM 582 O O . GLU A 1 82 ? -25.159 -1.451 35.927 1.00 58.91 82 GLU A O 1
ATOM 587 N N . ALA A 1 83 ? -23.022 -2.145 35.790 1.00 63.03 83 ALA A N 1
ATOM 588 C CA . ALA A 1 83 ? -22.502 -0.884 35.312 1.00 63.03 83 ALA A CA 1
ATOM 589 C C . ALA A 1 83 ? -23.104 -0.689 33.924 1.00 63.03 83 ALA A C 1
ATOM 591 O O . ALA A 1 83 ? -22.897 -1.510 33.034 1.00 63.03 83 ALA A O 1
ATOM 592 N N . LYS A 1 84 ? -23.906 0.366 33.792 1.00 63.53 84 LYS A N 1
ATOM 593 C CA . LYS A 1 84 ? -24.550 0.801 32.559 1.00 63.53 84 LYS A CA 1
ATOM 594 C C . LYS A 1 84 ? -23.450 0.953 31.504 1.00 63.53 84 LYS A C 1
ATOM 596 O O . LYS A 1 84 ? -22.741 1.955 31.511 1.00 63.53 84 LYS A O 1
ATOM 601 N N . GLN A 1 85 ? -23.245 -0.083 30.689 1.00 60.62 85 GLN A N 1
ATOM 602 C CA . GLN A 1 85 ? -22.263 -0.071 29.615 1.00 60.62 85 GLN A CA 1
ATOM 603 C C . GLN A 1 85 ? -22.677 1.058 28.680 1.00 60.62 85 GLN A C 1
ATOM 605 O O . GLN A 1 85 ? -23.781 1.052 28.130 1.00 60.62 85 GLN A O 1
ATOM 610 N N . GLU A 1 86 ? -21.830 2.080 28.601 1.00 60.72 86 GLU A N 1
ATOM 611 C CA . GLU A 1 86 ? -22.008 3.166 27.656 1.00 60.72 86 GLU A CA 1
ATOM 612 C C . GLU A 1 86 ? -22.096 2.537 26.256 1.00 60.72 86 GLU A C 1
ATOM 614 O O . GLU A 1 86 ? -21.304 1.636 25.953 1.00 60.72 86 GLU A O 1
ATOM 619 N N . PRO A 1 87 ? -23.101 2.905 25.441 1.00 67.31 87 PRO A N 1
ATOM 620 C CA . PRO A 1 87 ? -23.265 2.317 24.122 1.00 67.31 87 PRO A CA 1
ATOM 621 C C . PRO A 1 87 ? -21.951 2.455 23.342 1.00 67.31 87 PRO A C 1
ATOM 623 O O . PRO A 1 87 ? -21.315 3.511 23.420 1.00 67.31 87 PRO A O 1
ATOM 626 N N . PRO A 1 88 ? -21.519 1.402 22.625 1.00 66.56 88 PRO A N 1
ATOM 627 C CA . PRO A 1 88 ? -20.248 1.413 21.922 1.00 66.56 88 PRO A CA 1
ATOM 628 C C . PRO A 1 88 ? -20.193 2.633 21.006 1.00 66.56 88 PRO A C 1
ATOM 630 O O . PRO A 1 88 ? -21.126 2.896 20.241 1.00 66.56 88 PRO A O 1
ATOM 633 N N . LYS A 1 89 ? -19.108 3.406 21.136 1.00 62.56 89 LYS A N 1
ATOM 634 C CA . LYS A 1 89 ? -18.838 4.570 20.293 1.00 62.56 89 LYS A CA 1
ATOM 635 C C . LYS A 1 89 ? -19.004 4.143 18.827 1.00 62.56 89 LYS A C 1
ATOM 637 O O . LYS A 1 89 ? -18.525 3.064 18.474 1.00 62.56 89 LYS A O 1
ATOM 642 N N . PRO A 1 90 ? -19.690 4.938 17.985 1.00 61.09 90 PRO A N 1
ATOM 643 C CA . PRO A 1 90 ? -19.860 4.588 16.584 1.00 61.09 90 PRO A CA 1
ATOM 644 C C . PRO A 1 90 ? -18.492 4.331 15.938 1.00 61.09 90 PRO A C 1
ATOM 646 O O . PRO A 1 90 ? -17.509 4.982 16.322 1.00 61.09 90 PRO A O 1
ATOM 649 N N . PRO A 1 91 ? -18.420 3.382 14.990 1.00 66.12 91 PRO A N 1
ATOM 650 C CA . PRO A 1 91 ? -17.167 3.003 14.362 1.00 66.12 91 PRO A CA 1
ATOM 651 C C . PRO A 1 91 ? -16.479 4.222 13.753 1.00 66.12 91 PRO A C 1
ATOM 653 O O . PRO A 1 91 ? -17.120 5.130 13.222 1.00 66.12 91 PRO A O 1
ATOM 656 N N . THR A 1 92 ? -15.155 4.255 13.863 1.00 72.38 92 THR A N 1
ATOM 657 C CA . THR A 1 92 ? -14.352 5.364 13.351 1.00 72.38 92 THR A CA 1
ATOM 658 C C . THR A 1 92 ? -14.290 5.282 11.828 1.00 72.38 92 THR A C 1
ATOM 660 O O .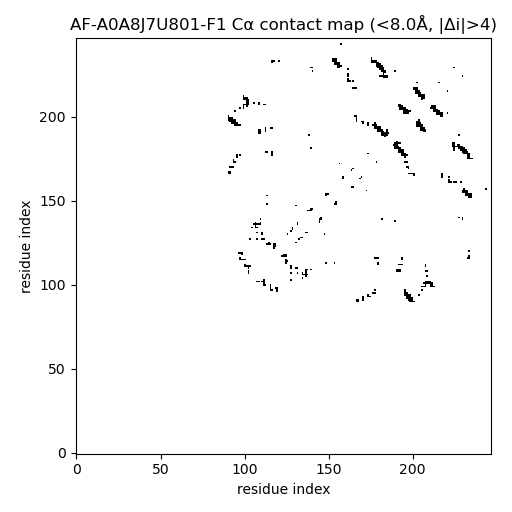 THR A 1 92 ? -13.812 4.295 11.276 1.00 72.38 92 THR A O 1
ATOM 663 N N . THR A 1 93 ? -14.765 6.326 11.150 1.00 84.69 93 THR A N 1
ATOM 664 C CA . THR A 1 93 ? -14.641 6.473 9.695 1.00 84.69 93 THR A CA 1
ATOM 665 C C . THR A 1 93 ? -13.448 7.370 9.378 1.00 84.69 93 THR A C 1
ATOM 667 O O . THR A 1 93 ? -13.400 8.528 9.803 1.00 84.69 93 THR A O 1
ATOM 670 N N . LYS A 1 94 ? -12.491 6.869 8.594 1.00 89.94 94 LYS A N 1
ATOM 671 C CA . LYS A 1 94 ? -11.367 7.652 8.058 1.00 89.94 94 LYS A CA 1
ATOM 672 C C . LYS A 1 94 ? -11.162 7.299 6.591 1.00 89.94 94 LYS A C 1
ATOM 674 O O . LYS A 1 94 ? -11.096 6.124 6.254 1.00 89.94 94 LYS A O 1
ATOM 679 N N . LYS A 1 95 ? -11.053 8.301 5.713 1.00 91.75 95 LYS A N 1
ATOM 680 C CA . LYS A 1 95 ? -10.846 8.100 4.272 1.00 91.75 95 LYS A CA 1
ATOM 681 C C . LYS A 1 95 ? -10.044 9.241 3.650 1.00 91.75 95 LYS A C 1
ATOM 683 O O . LYS A 1 95 ? -10.282 10.401 3.974 1.00 91.75 95 LYS A O 1
ATOM 688 N N . HIS A 1 96 ? -9.151 8.895 2.732 1.00 94.44 96 HIS A N 1
ATOM 689 C CA . HIS A 1 96 ? -8.311 9.796 1.946 1.00 94.44 96 HIS A CA 1
ATOM 690 C C . HIS A 1 96 ? -8.721 9.760 0.476 1.00 94.44 96 HIS A C 1
ATOM 692 O O . HIS A 1 96 ? -9.081 8.700 -0.050 1.00 94.44 96 HIS A O 1
ATOM 698 N N . ASP A 1 97 ? -8.642 10.901 -0.207 1.00 95.69 97 ASP A N 1
ATOM 699 C CA . ASP A 1 97 ? -8.856 10.958 -1.654 1.00 95.69 97 ASP A CA 1
ATOM 700 C C . ASP A 1 97 ? -7.541 10.741 -2.403 1.00 95.69 97 ASP A C 1
ATOM 702 O O . ASP A 1 97 ? -6.856 11.667 -2.828 1.00 95.69 97 ASP A O 1
ATOM 706 N N . VAL A 1 98 ? -7.167 9.471 -2.534 1.00 96.31 98 VAL A N 1
ATOM 707 C CA . VAL A 1 98 ? -5.981 9.065 -3.290 1.00 96.31 98 VAL A CA 1
ATOM 708 C C . VAL A 1 98 ? -6.367 8.823 -4.745 1.00 96.31 98 VAL A C 1
ATOM 710 O O . VAL A 1 98 ? -7.237 7.991 -5.038 1.00 96.31 98 VAL A O 1
ATOM 713 N N . GLY A 1 99 ? -5.690 9.512 -5.664 1.00 96.00 99 GLY A N 1
ATOM 714 C CA . GLY A 1 99 ? -5.802 9.251 -7.097 1.00 96.00 99 GLY A CA 1
ATOM 715 C C . GLY A 1 99 ? -5.419 7.806 -7.434 1.00 96.00 99 GLY A C 1
ATOM 716 O O . GLY A 1 99 ? -4.482 7.250 -6.867 1.00 96.00 99 GLY A O 1
ATOM 717 N N . THR A 1 100 ? -6.151 7.184 -8.353 1.00 96.81 100 THR A N 1
ATOM 718 C CA . THR A 1 100 ? -5.867 5.819 -8.808 1.00 96.81 100 THR A CA 1
ATOM 719 C C . THR A 1 100 ? -4.835 5.822 -9.930 1.00 96.81 100 THR A C 1
ATOM 721 O O . THR A 1 100 ? -4.877 6.663 -10.828 1.00 96.81 100 THR A O 1
ATOM 724 N N . GLU A 1 101 ? -3.940 4.841 -9.925 1.00 95.69 101 GLU A N 1
ATOM 725 C CA . GLU A 1 101 ? -2.994 4.583 -11.010 1.00 95.69 101 GLU A CA 1
ATOM 726 C C . GLU A 1 101 ? -3.009 3.087 -11.324 1.00 95.69 101 GLU A C 1
ATOM 728 O O . GLU A 1 101 ? -3.091 2.266 -10.412 1.00 95.69 101 GLU A O 1
ATOM 733 N N . LYS A 1 102 ? -2.973 2.740 -12.614 1.00 96.06 102 LYS A N 1
ATOM 734 C CA . LYS A 1 102 ? -2.819 1.356 -13.063 1.00 96.06 102 LYS A CA 1
ATOM 735 C C . LYS A 1 102 ? -1.332 1.049 -13.233 1.00 96.06 102 LYS A C 1
ATOM 737 O O . LYS A 1 102 ? -0.613 1.853 -13.835 1.00 96.06 102 LYS A O 1
ATOM 742 N N . GLN A 1 103 ? -0.888 -0.106 -12.748 1.00 94.44 103 GLN A N 1
ATOM 743 C CA . GLN A 1 103 ? 0.477 -0.581 -12.944 1.00 94.44 103 GLN A CA 1
ATOM 744 C C . GLN A 1 103 ? 0.784 -0.770 -14.432 1.00 94.44 103 GLN A C 1
ATOM 746 O O . GLN A 1 103 ? -0.088 -1.094 -15.242 1.00 94.44 103 GLN A O 1
ATOM 751 N N . LYS A 1 104 ? 2.044 -0.543 -14.806 1.00 90.69 104 LYS A N 1
ATOM 752 C CA . LYS A 1 104 ? 2.478 -0.590 -16.208 1.00 90.69 104 LYS A CA 1
ATOM 753 C C . LYS A 1 104 ? 2.533 -2.026 -16.740 1.00 90.69 104 LYS A C 1
ATOM 755 O O . LYS A 1 104 ? 2.303 -2.251 -17.925 1.00 90.69 104 LYS A O 1
ATOM 760 N N . THR A 1 105 ? 2.861 -2.964 -15.863 1.00 90.31 105 THR A N 1
ATOM 761 C CA . THR A 1 105 ? 3.174 -4.378 -16.126 1.00 90.31 105 THR A CA 1
ATOM 762 C C . THR A 1 105 ? 2.772 -5.205 -14.907 1.00 90.31 105 THR A C 1
ATOM 764 O O . THR A 1 105 ? 2.512 -4.635 -13.848 1.00 90.31 105 THR A O 1
ATOM 767 N N . ASN A 1 106 ? 2.748 -6.537 -15.005 1.00 87.25 106 ASN A N 1
ATOM 768 C CA . ASN A 1 106 ? 2.301 -7.420 -13.911 1.00 87.25 106 ASN A CA 1
ATOM 769 C C . ASN A 1 106 ? 3.136 -7.296 -12.622 1.00 87.25 106 ASN A C 1
ATOM 771 O O . ASN A 1 106 ? 2.658 -7.622 -11.544 1.00 87.25 106 ASN A O 1
ATOM 775 N N . ASN A 1 107 ? 4.345 -6.753 -12.731 1.00 87.25 107 ASN A N 1
ATOM 776 C CA . ASN A 1 107 ? 5.344 -6.743 -11.675 1.00 87.25 107 ASN A CA 1
ATOM 777 C C . ASN A 1 107 ? 5.545 -5.370 -11.010 1.00 87.25 107 ASN A C 1
ATOM 779 O O . ASN A 1 107 ? 6.328 -5.229 -10.075 1.00 87.25 107 ASN A O 1
ATOM 783 N N . THR A 1 108 ? 4.828 -4.336 -11.462 1.00 91.88 108 THR A N 1
ATOM 784 C CA . THR A 1 108 ? 5.046 -2.948 -11.016 1.00 91.88 108 THR A CA 1
ATOM 785 C C . THR A 1 108 ? 4.038 -2.458 -9.973 1.00 91.88 108 THR A C 1
ATOM 787 O O . THR A 1 108 ? 3.932 -1.250 -9.744 1.00 91.88 108 THR A O 1
ATOM 790 N N . CYS A 1 109 ? 3.313 -3.363 -9.302 1.00 93.19 109 CYS A N 1
ATOM 791 C CA . CYS A 1 109 ? 2.311 -3.025 -8.280 1.00 93.19 109 CYS A CA 1
ATOM 792 C C . CYS A 1 109 ? 2.899 -2.196 -7.122 1.00 93.19 109 CYS A C 1
ATOM 794 O O . CYS A 1 109 ? 2.302 -1.200 -6.701 1.00 93.19 109 CYS A O 1
ATOM 796 N N . TRP A 1 110 ? 4.108 -2.535 -6.663 1.00 92.56 110 TRP A N 1
ATOM 797 C CA . TRP A 1 110 ? 4.804 -1.827 -5.585 1.00 92.56 110 TRP A CA 1
ATOM 798 C C . TRP A 1 110 ? 5.191 -0.395 -6.001 1.00 92.56 110 TRP A C 1
ATOM 800 O O . TRP A 1 110 ? 4.915 0.563 -5.278 1.00 92.56 110 TRP A O 1
ATOM 810 N N . ALA A 1 111 ? 5.754 -0.230 -7.205 1.00 93.50 111 ALA A N 1
ATOM 811 C CA . ALA A 1 111 ? 6.152 1.065 -7.748 1.00 93.50 111 ALA A CA 1
ATOM 812 C C . ALA A 1 111 ? 4.927 1.947 -8.024 1.00 93.50 111 ALA A C 1
ATOM 814 O O . ALA A 1 111 ? 4.936 3.138 -7.716 1.00 93.50 111 ALA A O 1
ATOM 815 N N . CYS A 1 112 ? 3.853 1.362 -8.561 1.00 95.69 112 CYS A N 1
ATOM 816 C CA . CYS A 1 112 ? 2.577 2.041 -8.772 1.00 95.69 112 CYS A CA 1
ATOM 817 C C . CYS A 1 112 ? 1.992 2.546 -7.446 1.00 95.69 112 CYS A C 1
ATOM 819 O O . CYS A 1 112 ? 1.592 3.706 -7.340 1.00 95.69 112 CYS A O 1
ATOM 821 N N . SER A 1 113 ? 2.006 1.704 -6.410 1.00 95.94 113 SER A N 1
ATOM 822 C CA . SER A 1 113 ? 1.514 2.052 -5.074 1.00 95.94 113 SER A CA 1
ATOM 823 C C . SER A 1 113 ? 2.332 3.164 -4.419 1.00 95.94 113 SER A C 1
ATOM 825 O O . SER A 1 113 ? 1.757 4.145 -3.946 1.00 95.94 113 SER A O 1
ATOM 827 N N . ALA A 1 114 ? 3.665 3.086 -4.477 1.00 95.25 114 ALA A N 1
ATOM 828 C CA . ALA A 1 114 ? 4.547 4.148 -3.992 1.00 95.25 114 ALA A CA 1
ATOM 829 C C . ALA A 1 114 ? 4.289 5.482 -4.713 1.00 95.25 114 ALA A C 1
ATOM 831 O O . ALA A 1 114 ? 4.239 6.539 -4.087 1.00 95.25 114 ALA A O 1
ATOM 832 N N . ARG A 1 115 ? 4.057 5.452 -6.031 1.00 96.75 115 ARG A N 1
ATOM 833 C CA . ARG A 1 115 ? 3.718 6.655 -6.805 1.00 96.75 115 ARG A CA 1
ATOM 834 C C . ARG A 1 115 ? 2.372 7.255 -6.396 1.00 96.75 115 ARG A C 1
ATOM 836 O O . ARG A 1 115 ? 2.277 8.478 -6.343 1.00 96.75 115 ARG A O 1
ATOM 843 N N . MET A 1 116 ? 1.359 6.436 -6.101 1.00 97.88 116 MET A N 1
ATOM 844 C CA . MET A 1 116 ? 0.065 6.918 -5.592 1.00 97.88 116 MET A CA 1
ATOM 845 C C . MET A 1 116 ? 0.221 7.642 -4.246 1.00 97.88 116 MET A C 1
ATOM 847 O O . MET A 1 116 ? -0.324 8.733 -4.087 1.00 97.88 116 MET A O 1
ATOM 851 N N . LEU A 1 117 ? 1.010 7.083 -3.321 1.00 96.81 117 LEU A N 1
ATOM 852 C CA . LEU A 1 117 ? 1.350 7.713 -2.036 1.00 96.81 117 LEU A CA 1
ATOM 853 C C . LEU A 1 117 ? 2.045 9.067 -2.232 1.00 96.81 117 LEU A C 1
ATOM 855 O O . LEU A 1 117 ? 1.574 10.079 -1.723 1.00 96.81 117 LEU A O 1
ATOM 859 N N . LEU A 1 118 ? 3.118 9.101 -3.027 1.00 96.06 118 LEU A N 1
ATOM 860 C CA . LEU A 1 118 ? 3.895 10.322 -3.273 1.00 96.06 118 LEU A CA 1
ATOM 861 C C . LEU A 1 118 ? 3.046 11.427 -3.908 1.00 96.06 118 LEU A C 1
ATOM 863 O O . LEU A 1 118 ? 3.109 12.575 -3.485 1.00 96.06 118 LEU A O 1
ATOM 867 N N . LYS A 1 119 ? 2.211 11.084 -4.896 1.00 96.12 119 LYS A N 1
ATOM 868 C CA . LYS A 1 119 ? 1.304 12.050 -5.532 1.00 96.12 119 LYS A CA 1
ATOM 869 C C . LYS A 1 119 ? 0.260 12.593 -4.564 1.00 96.12 119 LYS A C 1
ATOM 871 O O . LYS A 1 119 ? -0.064 13.773 -4.648 1.00 96.12 119 LYS A O 1
ATOM 876 N N . HIS A 1 120 ? -0.277 11.745 -3.685 1.00 95.94 120 HIS A N 1
ATOM 877 C CA . HIS A 1 120 ? -1.216 12.181 -2.653 1.00 95.94 120 HIS A CA 1
ATOM 878 C C . HIS A 1 120 ? -0.569 13.196 -1.703 1.00 95.94 120 HIS A C 1
ATOM 880 O O . HIS A 1 120 ? -1.199 14.185 -1.348 1.00 95.94 120 HIS A O 1
ATOM 886 N N . ASP A 1 121 ? 0.701 12.994 -1.359 1.00 94.44 121 ASP A N 1
ATOM 887 C CA . ASP A 1 121 ? 1.481 13.914 -0.525 1.00 94.44 121 ASP A CA 1
ATOM 888 C C . ASP A 1 121 ? 1.978 15.169 -1.280 1.00 94.44 121 ASP A C 1
ATOM 890 O O . ASP A 1 121 ? 2.728 15.983 -0.753 1.00 94.44 121 ASP A O 1
ATOM 894 N N . GLY A 1 122 ? 1.583 15.349 -2.545 1.00 94.19 122 GLY A N 1
ATOM 895 C CA . GLY A 1 122 ? 2.012 16.481 -3.372 1.00 94.19 122 GLY A CA 1
ATOM 896 C C . GLY A 1 122 ? 3.458 16.383 -3.872 1.00 94.19 122 GLY A C 1
ATOM 897 O O . GLY A 1 122 ? 3.972 17.337 -4.459 1.00 94.19 122 GLY A O 1
ATOM 898 N N . GLN A 1 123 ? 4.116 15.238 -3.688 1.00 93.44 123 GLN A N 1
ATOM 899 C CA . GLN A 1 123 ? 5.477 15.003 -4.153 1.00 93.44 123 GLN A CA 1
ATOM 900 C C . GLN A 1 123 ? 5.522 14.593 -5.631 1.00 93.44 123 GLN A C 1
ATOM 902 O O . GLN A 1 123 ? 4.642 13.910 -6.169 1.00 93.44 123 GLN A O 1
ATOM 907 N N . GLN A 1 124 ? 6.621 14.953 -6.300 1.00 93.25 124 GLN A N 1
ATOM 908 C CA . GLN A 1 124 ? 6.907 14.489 -7.655 1.00 93.25 124 GLN A CA 1
ATOM 909 C C . GLN A 1 124 ? 7.286 13.001 -7.627 1.00 93.25 124 GLN A C 1
ATOM 911 O O . GLN A 1 124 ? 8.406 12.631 -7.283 1.00 93.25 124 GLN A O 1
ATOM 916 N N . ALA A 1 125 ? 6.367 12.137 -8.049 1.00 93.81 125 ALA A N 1
ATOM 917 C CA . ALA A 1 125 ? 6.604 10.699 -8.057 1.00 93.81 125 ALA A CA 1
ATOM 918 C C . ALA A 1 125 ? 7.632 10.277 -9.141 1.00 93.81 125 ALA A C 1
ATOM 920 O O . ALA A 1 125 ? 7.406 10.558 -10.330 1.00 93.81 125 ALA A O 1
ATOM 921 N N . PRO A 1 126 ? 8.717 9.551 -8.788 1.00 93.81 126 PRO A N 1
ATOM 922 C CA . PRO A 1 126 ? 9.704 9.061 -9.749 1.00 93.81 126 PRO A CA 1
ATOM 923 C C . PRO A 1 126 ? 9.083 8.153 -10.810 1.00 93.81 126 PRO A C 1
ATOM 925 O O . PRO A 1 126 ? 8.073 7.491 -10.568 1.00 93.81 126 PRO A O 1
ATOM 928 N N . SER A 1 127 ? 9.695 8.096 -11.994 1.00 93.25 127 SER A N 1
ATOM 929 C CA . SER A 1 127 ? 9.224 7.219 -13.072 1.00 93.25 127 SER A CA 1
ATOM 930 C C . SER A 1 127 ? 9.264 5.738 -12.665 1.00 93.25 127 SER A C 1
ATOM 932 O O . SER A 1 127 ? 10.072 5.348 -11.821 1.00 93.25 127 SER A O 1
ATOM 934 N N . TYR A 1 128 ? 8.455 4.893 -13.318 1.00 89.88 128 TYR A N 1
ATOM 935 C CA . TYR A 1 128 ? 8.531 3.437 -13.130 1.00 89.88 128 TYR A CA 1
ATOM 936 C C . TYR A 1 128 ? 9.945 2.901 -13.353 1.00 89.88 128 TYR A C 1
ATOM 938 O O . TYR A 1 128 ? 10.414 2.133 -12.535 1.00 89.88 128 TYR A O 1
ATOM 946 N N . GLN A 1 129 ? 10.658 3.382 -14.377 1.00 89.38 129 GLN A N 1
ATOM 947 C CA . GLN A 1 129 ? 12.036 2.964 -14.660 1.00 89.38 129 GLN A CA 1
ATOM 948 C C . GLN A 1 129 ? 13.009 3.317 -13.523 1.00 89.38 129 GLN A C 1
ATOM 950 O O . GLN A 1 129 ? 14.005 2.637 -13.309 1.00 89.38 129 GLN A O 1
ATOM 955 N N . THR A 1 130 ? 12.743 4.402 -12.793 1.00 90.00 130 THR A N 1
ATOM 956 C CA . THR A 1 130 ? 13.559 4.817 -11.645 1.00 90.00 130 THR A CA 1
ATOM 957 C C . THR A 1 130 ? 13.298 3.925 -10.431 1.00 90.00 130 THR A C 1
ATOM 959 O O . THR A 1 130 ? 14.225 3.580 -9.693 1.00 90.00 130 THR A O 1
ATOM 962 N N . LEU A 1 131 ? 12.035 3.555 -10.209 1.00 86.81 131 LEU A N 1
ATOM 963 C CA . LEU A 1 131 ? 11.630 2.715 -9.086 1.00 86.81 131 LEU A CA 1
ATOM 964 C C . LEU A 1 131 ? 11.980 1.248 -9.347 1.00 86.81 131 LEU A C 1
ATOM 966 O O . LEU A 1 131 ? 12.705 0.651 -8.555 1.00 86.81 131 LEU A O 1
ATOM 970 N N . ASP A 1 132 ? 11.570 0.718 -10.489 1.00 84.38 132 ASP A N 1
ATOM 971 C CA . ASP A 1 132 ? 11.741 -0.665 -10.913 1.00 84.38 132 ASP A CA 1
ATOM 972 C C . ASP A 1 132 ? 12.456 -0.727 -12.277 1.00 84.38 132 ASP A C 1
ATOM 974 O O . ASP A 1 132 ? 11.811 -0.822 -13.324 1.00 84.38 132 ASP A O 1
ATOM 978 N N . PRO A 1 133 ? 13.796 -0.601 -12.310 1.00 82.31 133 PRO A N 1
ATOM 979 C CA . PRO A 1 133 ? 14.536 -0.520 -13.568 1.00 82.31 133 PRO A CA 1
ATOM 980 C C . PRO A 1 133 ? 14.498 -1.812 -14.389 1.00 82.31 133 PRO A C 1
ATOM 982 O O . PRO A 1 133 ? 14.724 -1.758 -15.598 1.00 82.31 133 PRO A O 1
ATOM 985 N N . ASN A 1 134 ? 14.232 -2.951 -13.748 1.00 81.94 134 ASN A N 1
ATOM 986 C CA . ASN A 1 134 ? 14.300 -4.260 -14.389 1.00 81.94 134 ASN A CA 1
ATOM 987 C C . ASN A 1 134 ? 12.921 -4.903 -14.587 1.00 81.94 134 ASN A C 1
ATOM 989 O O . ASN A 1 134 ? 12.856 -5.948 -15.225 1.00 81.94 134 ASN A O 1
ATOM 993 N N . ASP A 1 135 ? 11.844 -4.304 -14.061 1.00 80.44 135 ASP A N 1
ATOM 994 C CA . ASP A 1 135 ? 10.469 -4.815 -14.177 1.00 80.44 135 ASP A CA 1
ATOM 995 C C . ASP A 1 135 ? 10.318 -6.270 -13.688 1.00 80.44 135 ASP A C 1
ATOM 997 O O . ASP A 1 135 ? 9.495 -7.057 -14.162 1.00 80.44 135 ASP A O 1
ATOM 1001 N N . LEU A 1 136 ? 11.175 -6.656 -12.741 1.00 77.25 136 LEU A N 1
ATOM 1002 C CA . LEU A 1 136 ? 11.251 -8.035 -12.258 1.00 77.25 136 LEU A CA 1
ATOM 1003 C C . LEU A 1 136 ? 10.182 -8.331 -11.217 1.00 77.25 136 LEU A C 1
ATOM 1005 O O . LEU A 1 136 ? 9.919 -9.495 -10.931 1.00 77.25 136 LEU A O 1
ATOM 1009 N N . GLY A 1 137 ? 9.576 -7.284 -10.661 1.00 73.19 137 GLY A N 1
ATOM 1010 C CA . GLY A 1 137 ? 8.809 -7.404 -9.440 1.00 73.19 137 GLY A CA 1
ATOM 1011 C C . GLY A 1 137 ? 9.802 -7.544 -8.308 1.00 73.19 137 GLY A C 1
ATOM 1012 O O . GLY A 1 137 ? 10.787 -8.280 -8.387 1.00 73.19 137 GLY A O 1
ATOM 1013 N N . MET A 1 138 ? 9.602 -6.762 -7.265 1.00 71.31 138 MET A N 1
ATOM 1014 C CA . MET A 1 138 ? 10.448 -6.866 -6.095 1.00 71.31 138 MET A CA 1
ATOM 1015 C C . MET A 1 138 ? 9.566 -7.131 -4.900 1.00 71.31 138 MET A C 1
ATOM 1017 O O . MET A 1 138 ? 8.514 -6.508 -4.741 1.00 71.31 138 MET A O 1
ATOM 1021 N N . ASP A 1 139 ? 10.012 -8.076 -4.083 1.00 72.25 139 ASP A N 1
ATOM 1022 C CA . ASP A 1 139 ? 9.415 -8.326 -2.789 1.00 72.25 139 ASP A CA 1
ATOM 1023 C C . ASP A 1 139 ? 9.501 -7.024 -1.971 1.00 72.25 139 ASP A C 1
ATOM 1025 O O . ASP A 1 139 ? 10.601 -6.509 -1.768 1.00 72.25 139 ASP A O 1
ATOM 1029 N N . PRO A 1 140 ? 8.385 -6.445 -1.503 1.00 65.75 140 PRO A N 1
ATOM 1030 C CA . PRO A 1 140 ? 8.415 -5.246 -0.666 1.00 65.75 140 PRO A CA 1
ATOM 1031 C C . PRO A 1 140 ? 9.162 -5.446 0.660 1.00 65.75 140 PRO A C 1
ATOM 1033 O O . PRO A 1 140 ? 9.516 -4.468 1.326 1.00 65.75 140 PRO A O 1
ATOM 1036 N N . THR A 1 141 ? 9.417 -6.700 1.044 1.00 70.06 141 THR A N 1
ATOM 1037 C CA . THR A 1 141 ? 10.264 -7.059 2.182 1.00 70.06 141 THR A CA 1
ATOM 1038 C C . THR A 1 141 ? 11.762 -7.055 1.851 1.00 70.06 141 THR A C 1
ATOM 1040 O O . THR A 1 141 ? 12.573 -6.986 2.782 1.00 70.06 141 THR A O 1
ATOM 1043 N N . ASP A 1 142 ? 12.140 -7.053 0.565 1.00 82.06 142 ASP A N 1
ATOM 1044 C CA . ASP A 1 142 ? 13.529 -6.974 0.110 1.00 82.06 142 ASP A CA 1
ATOM 1045 C C . ASP A 1 142 ? 14.198 -5.700 0.627 1.00 82.06 142 ASP A C 1
ATOM 1047 O O . ASP A 1 142 ? 13.676 -4.587 0.508 1.00 82.06 142 ASP A O 1
ATOM 1051 N N . GLN A 1 143 ? 15.399 -5.849 1.180 1.00 80.88 143 GLN A N 1
ATOM 1052 C CA . GLN A 1 143 ? 16.093 -4.745 1.834 1.00 80.88 143 GLN A CA 1
ATOM 1053 C C . GLN A 1 143 ? 16.419 -3.592 0.872 1.00 80.88 143 GLN A C 1
ATOM 1055 O O . GLN A 1 143 ? 16.430 -2.432 1.293 1.00 80.88 143 GLN A O 1
ATOM 1060 N N . GLY A 1 144 ? 16.643 -3.876 -0.413 1.00 83.81 144 GLY A N 1
ATOM 1061 C CA . GLY A 1 144 ? 16.838 -2.858 -1.441 1.00 83.81 144 GLY A CA 1
ATOM 1062 C C . GLY A 1 144 ? 15.566 -2.051 -1.700 1.00 83.81 144 GLY A C 1
ATOM 1063 O O . GLY A 1 144 ? 15.625 -0.819 -1.783 1.00 83.81 144 GLY A O 1
ATOM 1064 N N . VAL A 1 145 ? 14.405 -2.711 -1.744 1.00 83.19 145 VAL A N 1
ATOM 1065 C CA . VAL A 1 145 ? 13.100 -2.031 -1.837 1.00 83.19 145 VAL A CA 1
ATOM 1066 C C . VAL A 1 145 ? 12.842 -1.182 -0.601 1.00 83.19 145 VAL A C 1
ATOM 1068 O O . VAL A 1 145 ? 12.493 -0.008 -0.738 1.00 83.19 145 VAL A O 1
ATOM 1071 N N . LYS A 1 146 ? 13.085 -1.720 0.600 1.00 84.88 146 LYS A N 1
ATOM 1072 C CA . LYS A 1 146 ? 12.921 -0.973 1.858 1.00 84.88 146 LYS A CA 1
ATOM 1073 C C . LYS A 1 146 ? 13.768 0.293 1.881 1.00 84.88 146 LYS A C 1
ATOM 1075 O O . LYS A 1 146 ? 13.254 1.368 2.173 1.00 84.88 146 LYS A O 1
ATOM 1080 N N . GLN A 1 147 ? 15.050 0.192 1.533 1.00 88.12 147 GLN A N 1
ATOM 1081 C CA . GLN A 1 147 ? 15.949 1.348 1.473 1.00 88.12 147 GLN A CA 1
ATOM 1082 C C . GLN A 1 147 ? 15.478 2.385 0.452 1.00 88.12 147 GLN A C 1
ATOM 1084 O O . GLN A 1 147 ? 15.499 3.582 0.741 1.00 88.12 147 GLN A O 1
ATOM 1089 N N . LYS A 1 148 ? 15.012 1.937 -0.719 1.00 88.88 148 LYS A N 1
ATOM 1090 C CA . LYS A 1 148 ? 14.474 2.830 -1.749 1.00 88.88 148 LYS A CA 1
ATOM 1091 C C . LYS A 1 148 ? 13.203 3.541 -1.276 1.00 88.88 148 LYS A C 1
ATOM 1093 O O . LYS A 1 148 ? 13.105 4.748 -1.466 1.00 88.88 148 LYS A O 1
ATOM 1098 N N . LEU A 1 149 ? 12.264 2.836 -0.643 1.00 90.50 149 LEU A N 1
ATOM 1099 C CA . LEU A 1 149 ? 11.044 3.429 -0.081 1.00 90.50 149 LEU A CA 1
ATOM 1100 C C . LEU A 1 149 ? 11.360 4.411 1.053 1.00 90.50 149 LEU A C 1
ATOM 1102 O O . LEU A 1 149 ? 10.857 5.532 1.041 1.00 90.50 149 LEU A O 1
ATOM 1106 N N . ASN A 1 150 ? 12.268 4.050 1.961 1.00 90.56 150 ASN A N 1
ATOM 1107 C CA . ASN A 1 150 ? 12.703 4.931 3.045 1.00 90.56 150 ASN A CA 1
ATOM 1108 C C . ASN A 1 150 ? 13.358 6.214 2.503 1.00 90.56 150 ASN A C 1
ATOM 1110 O O . ASN A 1 150 ? 13.093 7.299 3.011 1.00 90.56 150 ASN A O 1
ATOM 1114 N N . GLY A 1 151 ? 14.163 6.113 1.437 1.00 90.31 151 GLY A N 1
ATOM 1115 C CA . GLY A 1 151 ? 14.747 7.271 0.748 1.00 90.31 151 GLY A CA 1
ATOM 1116 C C . GLY A 1 151 ? 13.721 8.186 0.063 1.00 90.31 151 GLY A C 1
ATOM 1117 O O . GLY A 1 151 ? 14.061 9.307 -0.302 1.00 90.31 151 GLY A O 1
ATOM 1118 N N . LEU A 1 152 ? 12.477 7.724 -0.092 1.00 90.75 152 LEU A N 1
ATOM 1119 C CA . LEU A 1 152 ? 11.327 8.487 -0.590 1.00 90.75 152 LEU A CA 1
ATOM 1120 C C . LEU A 1 152 ? 10.392 8.947 0.546 1.00 90.75 152 LEU A C 1
ATOM 1122 O O . LEU A 1 152 ? 9.292 9.414 0.272 1.00 90.75 152 LEU A O 1
ATOM 1126 N N . GLY A 1 153 ? 10.783 8.768 1.813 1.00 91.25 153 GLY A N 1
ATOM 1127 C CA . GLY A 1 153 ? 9.952 9.104 2.976 1.00 91.25 153 GLY A CA 1
ATOM 1128 C C . GLY A 1 153 ? 8.836 8.096 3.282 1.00 91.25 153 GLY A C 1
ATOM 1129 O O . GLY A 1 153 ? 8.034 8.337 4.181 1.00 91.25 153 GLY A O 1
ATOM 1130 N N . ILE A 1 154 ? 8.786 6.959 2.578 1.00 91.94 154 ILE A N 1
ATOM 1131 C CA . ILE A 1 154 ? 7.799 5.891 2.790 1.00 91.94 154 ILE A CA 1
ATOM 1132 C C . ILE A 1 154 ? 8.378 4.867 3.772 1.00 91.94 154 ILE A C 1
ATOM 1134 O O . ILE A 1 154 ? 9.203 4.026 3.405 1.00 91.94 154 ILE A O 1
ATOM 1138 N N . GLN A 1 155 ? 7.939 4.938 5.023 1.00 91.12 155 GLN A N 1
ATOM 1139 C CA . GLN A 1 155 ? 8.503 4.184 6.142 1.00 91.12 155 GLN A CA 1
ATOM 1140 C C . GLN A 1 155 ? 7.569 3.062 6.595 1.00 91.12 155 GLN A C 1
ATOM 1142 O O . GLN A 1 155 ? 6.374 3.084 6.305 1.00 91.12 155 GLN A O 1
ATOM 1147 N N . ASP A 1 156 ? 8.121 2.087 7.319 1.00 89.12 156 ASP A N 1
ATOM 1148 C CA . ASP A 1 156 ? 7.344 1.024 7.957 1.00 89.12 156 ASP A CA 1
ATOM 1149 C C . ASP A 1 156 ? 6.370 1.590 8.998 1.00 89.12 156 ASP A C 1
ATOM 1151 O O . ASP A 1 156 ? 6.725 2.429 9.827 1.00 89.12 156 ASP A O 1
ATOM 1155 N N . VAL A 1 157 ? 5.135 1.099 8.960 1.00 88.00 157 VAL A N 1
ATOM 1156 C CA . VAL A 1 157 ? 4.139 1.326 10.004 1.00 88.00 157 VAL A CA 1
ATOM 1157 C C . VAL A 1 157 ? 4.307 0.224 11.038 1.00 88.00 157 VAL A C 1
ATOM 1159 O O . VAL A 1 157 ? 4.204 -0.955 10.712 1.00 88.00 157 VAL A O 1
ATOM 1162 N N . ASN A 1 158 ? 4.578 0.609 12.284 1.00 83.25 158 ASN A N 1
ATOM 1163 C CA . ASN A 1 158 ? 4.818 -0.345 13.358 1.00 83.25 158 ASN A CA 1
ATOM 1164 C C . ASN A 1 158 ? 3.497 -0.947 13.874 1.00 83.25 158 ASN A C 1
ATOM 1166 O O . ASN A 1 158 ? 2.655 -0.248 14.449 1.00 83.25 158 ASN A O 1
ATOM 1170 N N . TYR A 1 159 ? 3.329 -2.251 13.674 1.00 82.19 159 TYR A N 1
ATOM 1171 C CA . TYR A 1 159 ? 2.238 -3.065 14.204 1.00 82.19 159 TYR A CA 1
ATOM 1172 C C . TYR A 1 159 ? 2.803 -4.447 14.564 1.00 82.19 159 TYR A C 1
ATOM 1174 O O . TYR A 1 159 ? 3.719 -4.916 13.889 1.00 82.19 159 TYR A O 1
ATOM 1182 N N . ASN A 1 160 ? 2.322 -5.078 15.642 1.00 79.56 160 ASN A N 1
ATOM 1183 C CA . ASN A 1 160 ? 2.945 -6.321 16.122 1.00 79.56 160 ASN A CA 1
ATOM 1184 C C . ASN A 1 160 ? 2.450 -7.544 15.348 1.00 79.56 160 ASN A C 1
ATOM 1186 O O . ASN A 1 160 ? 3.213 -8.479 15.118 1.00 79.56 160 ASN A O 1
ATOM 1190 N N . SER A 1 161 ? 1.173 -7.548 14.971 1.00 83.88 161 SER A N 1
ATOM 1191 C CA . SER A 1 161 ? 0.550 -8.624 14.211 1.00 83.88 161 SER A CA 1
ATOM 1192 C C . SER A 1 161 ? -0.676 -8.122 13.456 1.00 83.88 161 SER A C 1
ATOM 1194 O O . SER A 1 161 ? -1.296 -7.126 13.840 1.00 83.88 161 SER A O 1
ATOM 1196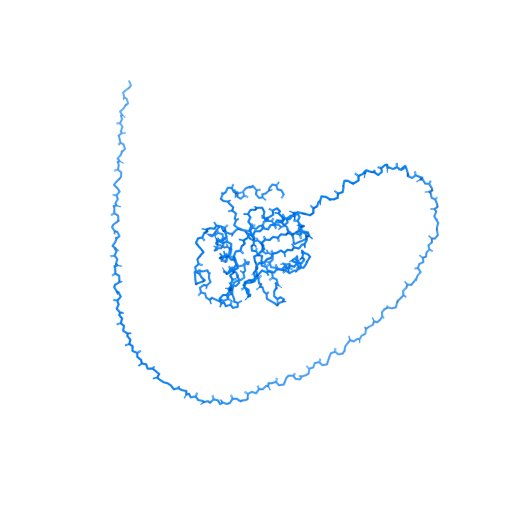 N N . SER A 1 162 ? -1.077 -8.842 12.407 1.00 84.75 162 SER A N 1
ATOM 1197 C CA . SER A 1 162 ? -2.350 -8.588 11.721 1.00 84.75 162 SER A CA 1
ATOM 1198 C C . SER A 1 162 ? -3.538 -8.646 12.688 1.00 84.75 162 SER A C 1
ATOM 1200 O O . SER A 1 162 ? -4.517 -7.924 12.496 1.00 84.75 162 SER A O 1
ATOM 1202 N N . ASP A 1 163 ? -3.439 -9.422 13.772 1.00 85.69 163 ASP A N 1
ATOM 1203 C CA . ASP A 1 163 ? -4.475 -9.512 14.795 1.00 85.69 163 ASP A CA 1
ATOM 1204 C C . ASP A 1 163 ? -4.756 -8.196 15.521 1.00 85.69 163 ASP A C 1
ATOM 1206 O O . ASP A 1 163 ? -5.914 -7.934 15.859 1.00 85.69 163 ASP A O 1
ATOM 1210 N N . ASP A 1 164 ? -3.753 -7.326 15.630 1.00 86.75 164 ASP A N 1
ATOM 1211 C CA . ASP A 1 164 ? -3.861 -6.012 16.269 1.00 86.75 164 ASP A CA 1
ATOM 1212 C C . ASP A 1 164 ? -4.570 -4.960 15.399 1.00 86.75 164 ASP A C 1
ATOM 1214 O O . ASP A 1 164 ? -4.826 -3.837 15.846 1.00 86.75 164 ASP A O 1
ATOM 1218 N N . LEU A 1 165 ? -4.887 -5.285 14.143 1.00 90.88 165 LEU A N 1
ATOM 1219 C CA . LEU A 1 165 ? -5.537 -4.366 13.211 1.00 90.88 165 LEU A CA 1
ATOM 1220 C C . LEU A 1 165 ? -7.043 -4.291 13.478 1.00 90.88 165 LEU A C 1
ATOM 1222 O O . LEU A 1 165 ? -7.846 -4.859 12.741 1.00 90.88 165 LEU A O 1
ATOM 1226 N N . THR A 1 166 ? -7.437 -3.570 14.528 1.00 92.75 166 THR A N 1
ATOM 1227 C CA . THR A 1 166 ? -8.838 -3.175 14.761 1.00 92.75 166 THR A CA 1
ATOM 1228 C C . THR A 1 166 ? -9.229 -1.978 13.878 1.00 92.75 166 THR A C 1
ATOM 1230 O O . THR A 1 166 ? -8.345 -1.287 13.358 1.00 92.75 166 THR A O 1
ATOM 1233 N N . PRO A 1 167 ? -10.532 -1.668 13.706 1.00 93.12 167 PRO A N 1
ATOM 1234 C CA . PRO A 1 167 ? -10.958 -0.467 12.985 1.00 93.12 167 PRO A CA 1
ATOM 1235 C C . PRO A 1 167 ? -10.338 0.820 13.543 1.00 93.12 167 PRO A C 1
ATOM 1237 O O . PRO A 1 167 ? -9.885 1.670 12.780 1.00 93.12 167 PRO A O 1
ATOM 1240 N N . GLU A 1 168 ? -10.251 0.940 14.867 1.00 91.88 168 GLU A N 1
ATOM 1241 C CA . GLU A 1 168 ? -9.664 2.093 15.551 1.00 91.88 168 GLU A CA 1
ATOM 1242 C C . GLU A 1 168 ? -8.165 2.184 15.276 1.00 91.88 168 GLU A C 1
ATOM 1244 O O . GLU A 1 168 ? -7.652 3.270 15.008 1.00 91.88 168 GLU A O 1
ATOM 1249 N N . ARG A 1 169 ? -7.456 1.047 15.298 1.00 90.56 169 ARG A N 1
ATOM 1250 C CA . ARG A 1 169 ? -6.018 1.013 15.019 1.00 90.56 169 ARG A CA 1
ATOM 1251 C C . ARG A 1 169 ? -5.717 1.356 13.562 1.00 90.56 169 ARG A C 1
ATOM 1253 O O . ARG A 1 169 ? -4.814 2.143 13.289 1.00 90.56 169 ARG A O 1
ATOM 1260 N N . MET A 1 170 ? -6.518 0.837 12.635 1.00 93.31 170 MET A N 1
ATOM 1261 C CA . MET A 1 170 ? -6.456 1.218 11.223 1.00 93.31 170 MET A CA 1
ATOM 1262 C C . MET A 1 170 ? -6.724 2.715 11.041 1.00 93.31 170 MET A C 1
ATOM 1264 O O . MET A 1 170 ? -5.988 3.387 10.322 1.00 93.31 170 MET A O 1
ATOM 1268 N N . ALA A 1 171 ? -7.737 3.261 11.720 1.00 92.75 171 ALA A N 1
ATOM 1269 C CA . ALA A 1 171 ? -8.055 4.684 11.656 1.00 92.75 171 ALA A CA 1
ATOM 1270 C C . ALA A 1 171 ? -6.901 5.554 12.181 1.00 92.75 171 ALA A C 1
ATOM 1272 O O . ALA A 1 171 ? -6.590 6.554 11.539 1.00 92.75 171 ALA A O 1
ATOM 1273 N N . GLN A 1 172 ? -6.242 5.144 13.275 1.00 90.88 172 GLN A N 1
ATOM 1274 C CA . GLN A 1 172 ? -5.042 5.798 13.818 1.00 90.88 172 GLN A CA 1
ATOM 1275 C C . GLN A 1 172 ? -3.897 5.817 12.805 1.00 90.88 172 GLN A C 1
ATOM 1277 O O . GLN A 1 172 ? -3.309 6.865 12.556 1.00 90.88 172 GLN A O 1
ATOM 1282 N N . PHE A 1 173 ? -3.588 4.681 12.174 1.00 90.50 173 PHE A N 1
ATOM 1283 C CA . PHE A 1 173 ? -2.541 4.651 11.152 1.00 90.50 173 PHE A CA 1
ATOM 1284 C C . PHE A 1 173 ? -2.863 5.559 9.965 1.00 90.50 173 PHE A C 1
ATOM 1286 O O . PHE A 1 173 ? -1.983 6.234 9.431 1.00 90.50 173 PHE A O 1
ATOM 1293 N N . LEU A 1 174 ? -4.141 5.626 9.602 1.00 93.12 174 LEU A N 1
ATOM 1294 C CA . LEU A 1 174 ? -4.641 6.490 8.547 1.00 93.12 174 LEU A CA 1
ATOM 1295 C C . LEU A 1 174 ? -4.760 7.964 8.974 1.00 93.12 174 LEU A C 1
ATOM 1297 O O . LEU A 1 174 ? -5.168 8.783 8.155 1.00 93.12 174 LEU A O 1
ATOM 1301 N N . GLU A 1 175 ? -4.425 8.369 10.202 1.00 90.62 175 GLU A N 1
ATOM 1302 C CA . GLU A 1 175 ? -4.414 9.795 10.573 1.00 90.62 175 GLU A CA 1
ATOM 1303 C C . GLU A 1 175 ? -3.377 10.582 9.773 1.00 90.62 175 GLU A C 1
ATOM 1305 O O . GLU A 1 175 ? -3.669 11.700 9.344 1.00 90.62 175 GLU A O 1
ATOM 1310 N N . ASN A 1 176 ? -2.227 9.958 9.510 1.00 86.06 176 ASN A N 1
ATOM 1311 C CA . ASN A 1 176 ? -1.087 10.574 8.831 1.00 86.06 176 ASN A CA 1
ATOM 1312 C C . ASN A 1 176 ? -1.190 10.543 7.301 1.00 86.06 176 ASN A C 1
ATOM 1314 O O . ASN A 1 176 ? -0.461 11.260 6.625 1.00 86.06 176 ASN A O 1
ATOM 1318 N N . GLY A 1 177 ? -2.088 9.732 6.743 1.00 93.44 177 GLY A N 1
ATOM 1319 C CA . GLY A 1 177 ? -2.228 9.590 5.299 1.00 93.44 177 GLY A CA 1
ATOM 1320 C C . GLY A 1 177 ? -2.663 8.188 4.882 1.00 93.44 177 GLY A C 1
ATOM 1321 O O . GLY A 1 177 ? -2.913 7.335 5.734 1.00 93.44 177 GLY A O 1
ATOM 1322 N N . PRO A 1 178 ? -2.784 7.939 3.570 1.00 96.75 178 PRO A N 1
ATOM 1323 C CA . PRO A 1 178 ? -2.933 6.592 3.042 1.00 96.75 178 PRO A CA 1
ATOM 1324 C C . PRO A 1 178 ? -1.666 5.768 3.285 1.00 96.75 178 PRO A C 1
ATOM 1326 O O . PRO A 1 178 ? -0.577 6.302 3.500 1.00 96.75 178 PRO A O 1
ATOM 1329 N N . MET A 1 179 ? -1.804 4.452 3.194 1.00 96.06 179 MET A N 1
ATOM 1330 C CA . MET A 1 179 ? -0.715 3.509 3.440 1.00 96.06 179 MET A CA 1
ATOM 1331 C C . MET A 1 179 ? -0.691 2.430 2.360 1.00 96.06 179 MET A C 1
ATOM 1333 O O . MET A 1 179 ? -1.738 2.000 1.887 1.00 96.06 179 MET A O 1
ATOM 1337 N N . MET A 1 180 ? 0.491 1.987 1.944 1.00 94.81 180 MET A N 1
ATOM 1338 C CA . MET A 1 180 ? 0.627 0.786 1.120 1.00 94.81 180 MET A CA 1
ATOM 1339 C C . MET A 1 180 ? 0.631 -0.458 2.004 1.00 94.81 180 MET A C 1
ATOM 1341 O O . MET A 1 180 ? 1.194 -0.445 3.098 1.00 94.81 180 MET A O 1
ATOM 1345 N N . ALA A 1 181 ? 0.030 -1.529 1.498 1.00 94.31 181 ALA A N 1
ATOM 1346 C CA . ALA A 1 181 ? 0.010 -2.841 2.127 1.00 94.31 181 ALA A CA 1
ATOM 1347 C C . ALA A 1 181 ? 0.471 -3.895 1.118 1.00 94.31 181 ALA A C 1
ATOM 1349 O O . ALA A 1 181 ? -0.034 -3.915 -0.007 1.00 94.31 181 ALA A O 1
ATOM 1350 N N . SER A 1 182 ? 1.407 -4.757 1.516 1.00 91.69 182 SER A N 1
ATOM 1351 C CA . SER A 1 182 ? 1.839 -5.924 0.735 1.00 91.69 182 SER A CA 1
ATOM 1352 C C . SER A 1 182 ? 1.246 -7.205 1.310 1.00 91.69 182 SER A C 1
ATOM 1354 O O . SER A 1 182 ? 1.386 -7.462 2.502 1.00 91.69 182 SER A O 1
ATOM 1356 N N . GLY A 1 183 ? 0.608 -8.014 0.469 1.00 91.31 183 GLY A N 1
ATOM 1357 C CA . GLY A 1 183 ? -0.057 -9.253 0.872 1.00 91.31 183 GLY A CA 1
ATOM 1358 C C . GLY A 1 183 ? -0.525 -10.065 -0.334 1.00 91.31 183 GLY A C 1
ATOM 1359 O O . GLY A 1 183 ? -0.207 -9.743 -1.474 1.00 91.31 183 GLY A O 1
ATOM 1360 N N . ARG A 1 184 ? -1.315 -11.117 -0.123 1.00 91.06 184 ARG A N 1
ATOM 1361 C CA . ARG A 1 184 ? -1.851 -11.992 -1.185 1.00 91.06 184 ARG A CA 1
ATOM 1362 C C . ARG A 1 184 ? -3.157 -11.471 -1.791 1.00 91.06 184 ARG A C 1
ATOM 1364 O O . ARG A 1 184 ? -4.100 -12.228 -2.002 1.00 91.06 184 ARG A O 1
ATOM 1371 N N . PHE A 1 185 ? -3.242 -10.176 -2.082 1.00 91.25 185 PHE A N 1
ATOM 1372 C CA . PHE A 1 185 ? -4.506 -9.530 -2.469 1.00 91.25 185 PHE A CA 1
ATOM 1373 C C . PHE A 1 185 ? -5.080 -9.974 -3.830 1.00 91.25 185 PHE A C 1
ATOM 1375 O O . PHE A 1 185 ? -6.251 -9.719 -4.102 1.00 91.25 185 PHE A O 1
ATOM 1382 N N . THR A 1 186 ? -4.297 -10.663 -4.666 1.00 87.38 186 THR A N 1
ATOM 1383 C CA . THR A 1 186 ? -4.741 -11.273 -5.938 1.00 87.38 186 THR A CA 1
ATOM 1384 C C . THR A 1 186 ? -4.900 -12.799 -5.853 1.00 87.38 186 THR A C 1
ATOM 1386 O O . THR A 1 186 ? -5.182 -13.449 -6.857 1.00 87.38 186 THR A O 1
ATOM 1389 N N . GLY A 1 187 ? -4.743 -13.388 -4.662 1.00 78.88 187 GLY A N 1
ATOM 1390 C CA . GLY A 1 187 ? -4.968 -14.809 -4.376 1.00 78.88 187 GLY A CA 1
ATOM 1391 C C . GLY A 1 187 ? -3.772 -15.740 -4.607 1.00 78.88 187 GLY A C 1
ATOM 1392 O O . GLY A 1 187 ? -3.653 -16.731 -3.890 1.00 78.88 187 GLY A O 1
ATOM 1393 N N . TYR A 1 188 ? -2.878 -15.430 -5.551 1.00 74.44 188 TYR A N 1
ATOM 1394 C CA . TYR A 1 188 ? -1.769 -16.325 -5.927 1.00 74.44 188 TYR A CA 1
ATOM 1395 C C . TYR A 1 188 ? -0.393 -15.788 -5.528 1.00 74.44 188 TYR A C 1
ATOM 1397 O O . TYR A 1 188 ? 0.381 -16.512 -4.903 1.00 74.44 188 TYR A O 1
ATOM 1405 N N . ASP A 1 189 ? -0.129 -14.513 -5.815 1.00 82.56 189 ASP A N 1
ATOM 1406 C CA . ASP A 1 189 ? 1.186 -13.892 -5.654 1.00 82.56 189 ASP A CA 1
ATOM 1407 C C . ASP A 1 189 ? 1.145 -12.692 -4.700 1.00 82.56 189 ASP A C 1
ATOM 1409 O O . ASP A 1 189 ? 0.079 -12.205 -4.307 1.00 82.56 189 ASP A O 1
ATOM 1413 N N . ALA A 1 190 ? 2.332 -12.220 -4.313 1.00 86.56 190 ALA A N 1
ATOM 1414 C CA . ALA A 1 190 ? 2.479 -10.975 -3.575 1.00 86.56 190 ALA A CA 1
ATOM 1415 C C . ALA A 1 190 ? 1.947 -9.806 -4.415 1.00 86.56 190 ALA A C 1
ATOM 1417 O O . ALA A 1 190 ? 2.332 -9.615 -5.568 1.00 86.56 190 ALA A O 1
ATOM 1418 N N . HIS A 1 191 ? 1.074 -9.006 -3.818 1.00 92.50 191 HIS A N 1
ATOM 1419 C CA . HIS A 1 191 ? 0.482 -7.831 -4.432 1.00 92.50 191 HIS A CA 1
ATOM 1420 C C . HIS A 1 191 ? 0.523 -6.662 -3.465 1.00 92.50 191 HIS A C 1
ATOM 1422 O O . HIS A 1 191 ? 0.368 -6.832 -2.254 1.00 92.50 191 HIS A O 1
ATOM 1428 N N . VAL A 1 192 ? 0.702 -5.465 -4.011 1.00 93.56 192 VAL A N 1
ATOM 1429 C CA . VAL A 1 192 ? 0.718 -4.235 -3.226 1.00 93.56 192 VAL A CA 1
ATOM 1430 C C . VAL A 1 192 ? -0.509 -3.413 -3.567 1.00 93.56 192 VAL A C 1
ATOM 1432 O O . VAL A 1 192 ? -0.747 -3.106 -4.732 1.00 93.56 192 VAL A O 1
ATOM 1435 N N . ILE A 1 193 ? -1.265 -3.038 -2.543 1.00 96.50 193 ILE A N 1
ATOM 1436 C CA . ILE A 1 193 ? -2.416 -2.137 -2.643 1.00 96.50 193 ILE A CA 1
ATOM 1437 C C . ILE A 1 193 ? -2.151 -0.856 -1.853 1.00 96.50 193 ILE A C 1
ATOM 1439 O O . ILE A 1 193 ? -1.266 -0.820 -0.998 1.00 96.50 193 ILE A O 1
ATOM 1443 N N . VAL A 1 194 ? -2.946 0.188 -2.090 1.00 97.69 194 VAL A N 1
ATOM 1444 C CA . VAL A 1 194 ? -2.940 1.400 -1.254 1.00 97.69 194 VAL A CA 1
ATOM 1445 C C . VAL A 1 194 ? -4.229 1.470 -0.458 1.00 97.69 194 VAL A C 1
ATOM 1447 O O . VAL A 1 194 ? -5.291 1.717 -1.020 1.00 97.69 194 VAL A O 1
ATOM 1450 N N . VAL A 1 195 ? -4.144 1.277 0.851 1.00 97.88 195 VAL A N 1
ATOM 1451 C CA . VAL A 1 195 ? -5.249 1.481 1.783 1.00 97.88 195 VAL A CA 1
ATOM 1452 C C . VAL A 1 195 ? -5.511 2.979 1.914 1.00 97.88 195 VAL A C 1
ATOM 1454 O O . VAL A 1 195 ? -4.636 3.766 2.279 1.00 97.88 195 VAL A O 1
ATOM 1457 N N . THR A 1 196 ? -6.737 3.369 1.586 1.00 98.06 196 THR A N 1
ATOM 1458 C CA . THR A 1 196 ? -7.192 4.762 1.558 1.00 98.06 196 THR A CA 1
ATOM 1459 C C . THR A 1 196 ? -8.156 5.079 2.686 1.00 98.06 196 THR A C 1
ATOM 1461 O O . THR A 1 196 ? -8.400 6.251 2.950 1.00 98.06 196 THR A O 1
ATOM 1464 N N . GLY A 1 197 ? -8.713 4.078 3.366 1.00 97.25 197 GLY A N 1
ATOM 1465 C CA . GLY A 1 197 ? -9.660 4.325 4.439 1.00 97.25 197 GLY A CA 1
ATOM 1466 C C . GLY A 1 197 ? -10.109 3.080 5.187 1.00 97.25 197 GLY A C 1
ATOM 1467 O O . GLY A 1 197 ? -9.932 1.958 4.714 1.00 97.25 197 GLY A O 1
ATOM 1468 N N . VAL A 1 198 ? -10.756 3.309 6.325 1.00 96.62 198 VAL A N 1
ATOM 1469 C CA . VAL A 1 198 ? -11.510 2.314 7.086 1.00 96.62 198 VAL A CA 1
ATOM 1470 C C . VAL A 1 198 ? -12.843 2.923 7.522 1.00 96.62 198 VAL A C 1
ATOM 1472 O O . VAL A 1 198 ? -12.892 4.081 7.942 1.00 96.62 198 VAL A O 1
ATOM 1475 N N . ASP A 1 199 ? -13.925 2.164 7.380 1.00 94.94 199 ASP A N 1
ATOM 1476 C CA . ASP A 1 199 ? -15.274 2.566 7.781 1.00 94.94 199 ASP A CA 1
ATOM 1477 C C . ASP A 1 199 ? -16.062 1.359 8.293 1.00 94.94 199 ASP A C 1
ATOM 1479 O O . ASP A 1 199 ? -16.343 0.431 7.535 1.00 94.94 199 ASP A O 1
ATOM 1483 N N . GLY A 1 200 ? -16.385 1.322 9.589 1.00 87.56 200 GLY A N 1
ATOM 1484 C CA . GLY A 1 200 ? -17.223 0.250 10.146 1.00 87.56 200 GLY A CA 1
ATOM 1485 C C . GLY A 1 200 ? -16.685 -1.168 9.926 1.00 87.56 200 GLY A C 1
ATOM 1486 O O . GLY A 1 200 ? -17.473 -2.088 9.739 1.00 87.56 200 GLY A O 1
ATOM 1487 N N . GLY A 1 201 ? -15.358 -1.345 9.887 1.00 92.94 201 GLY A N 1
ATOM 1488 C CA . GLY A 1 201 ? -14.722 -2.630 9.561 1.00 92.94 201 GLY A CA 1
ATOM 1489 C C . GLY A 1 201 ? -14.619 -2.929 8.060 1.00 92.94 201 GLY A C 1
ATOM 1490 O O . GLY A 1 201 ? -14.196 -4.017 7.681 1.00 92.94 201 GLY A O 1
ATOM 1491 N N . THR A 1 202 ? -14.964 -1.978 7.192 1.00 97.31 202 THR A N 1
ATOM 1492 C CA . THR A 1 202 ? -14.697 -2.033 5.750 1.00 97.31 202 THR A CA 1
ATOM 1493 C C . THR A 1 202 ? -13.409 -1.282 5.443 1.00 97.31 202 THR A C 1
ATOM 1495 O O . THR A 1 202 ? -13.295 -0.095 5.733 1.00 97.31 202 THR A O 1
ATOM 1498 N N . VAL A 1 203 ? -12.444 -1.954 4.824 1.00 97.88 203 VAL A N 1
ATOM 1499 C CA . VAL A 1 203 ? -11.206 -1.352 4.325 1.00 97.88 203 VAL A CA 1
ATOM 1500 C C . VAL A 1 203 ? -11.438 -0.856 2.901 1.00 97.88 203 VAL A C 1
ATOM 1502 O O . VAL A 1 203 ? -11.859 -1.615 2.026 1.00 97.88 203 VAL A O 1
ATOM 1505 N N . HIS A 1 204 ? -11.146 0.417 2.656 1.00 98.06 204 HIS A N 1
ATOM 1506 C CA . HIS A 1 204 ? -11.146 1.028 1.329 1.00 98.06 204 HIS A CA 1
ATOM 1507 C C . HIS A 1 204 ? -9.722 1.063 0.785 1.00 98.06 204 HIS A C 1
ATOM 1509 O O . HIS A 1 204 ? -8.801 1.476 1.490 1.00 98.06 204 HIS A O 1
ATOM 1515 N N . TYR A 1 205 ? -9.529 0.673 -0.474 1.00 98.31 205 TYR A N 1
ATOM 1516 C CA . TYR A 1 205 ? -8.199 0.633 -1.078 1.00 98.31 205 TYR A CA 1
ATOM 1517 C C . TYR A 1 205 ? -8.217 0.918 -2.581 1.00 98.31 205 TYR A C 1
ATOM 1519 O O . TYR A 1 205 ? -9.233 0.745 -3.252 1.00 98.31 205 TYR A O 1
ATOM 1527 N N . ASN A 1 206 ? -7.076 1.358 -3.105 1.00 98.19 206 ASN A N 1
ATOM 1528 C CA . ASN A 1 206 ? -6.797 1.443 -4.529 1.00 98.19 206 ASN A CA 1
ATOM 1529 C C . ASN A 1 206 ? -5.959 0.227 -4.934 1.00 98.19 206 ASN A C 1
ATOM 1531 O O . ASN A 1 206 ? -4.924 -0.054 -4.326 1.00 98.19 206 ASN A O 1
ATOM 1535 N N . ASP A 1 207 ? -6.408 -0.473 -5.969 1.00 96.94 207 ASP A N 1
ATOM 1536 C CA . ASP A 1 207 ? -5.740 -1.643 -6.528 1.00 96.94 207 ASP A CA 1
ATOM 1537 C C . ASP A 1 207 ? -5.023 -1.270 -7.835 1.00 96.94 207 ASP A C 1
ATOM 1539 O O . ASP A 1 207 ? -5.702 -0.921 -8.812 1.00 96.94 207 ASP A O 1
ATOM 1543 N N . PRO A 1 208 ? -3.680 -1.342 -7.884 1.00 96.00 208 PRO A N 1
ATOM 1544 C CA . PRO A 1 208 ? -2.922 -0.972 -9.068 1.00 96.00 208 PRO A CA 1
ATOM 1545 C C . PRO A 1 208 ? -3.094 -1.940 -10.243 1.00 96.00 208 PRO A C 1
ATOM 1547 O O . PRO A 1 208 ? -2.885 -1.510 -11.374 1.00 96.00 208 PRO A O 1
ATOM 1550 N N . ASP A 1 209 ? -3.538 -3.185 -10.041 1.00 93.00 209 ASP A N 1
ATOM 1551 C CA . ASP A 1 209 ? -3.708 -4.152 -11.141 1.00 93.00 209 ASP A CA 1
ATOM 1552 C C . ASP A 1 209 ? -4.726 -3.644 -12.177 1.00 93.00 209 ASP A C 1
ATOM 1554 O O . ASP A 1 209 ? -4.493 -3.617 -13.388 1.00 93.00 209 ASP A O 1
ATOM 1558 N N . ASN A 1 210 ? -5.838 -3.100 -11.680 1.00 88.56 210 ASN A N 1
ATOM 1559 C CA . ASN A 1 210 ? -6.904 -2.547 -12.513 1.00 88.56 210 ASN A CA 1
ATOM 1560 C C . ASN A 1 210 ? -7.010 -1.016 -12.435 1.00 88.56 210 ASN A C 1
ATOM 1562 O O . ASN A 1 210 ? -7.817 -0.427 -13.153 1.00 88.56 210 ASN A O 1
ATOM 1566 N N . GLY A 1 211 ? -6.204 -0.364 -11.591 1.00 89.56 211 GLY A N 1
ATOM 1567 C CA . GLY A 1 211 ? -6.263 1.078 -11.342 1.00 89.56 211 GLY A CA 1
ATOM 1568 C C . GLY A 1 211 ? -7.598 1.521 -10.738 1.00 89.56 211 GLY A C 1
ATOM 1569 O O . GLY A 1 211 ? -8.116 2.574 -11.101 1.00 89.56 211 GLY A O 1
ATOM 1570 N N . GLY A 1 212 ? -8.190 0.698 -9.869 1.00 93.81 212 GLY A N 1
ATOM 1571 C CA . GLY A 1 212 ? -9.559 0.878 -9.381 1.00 93.81 212 GLY A CA 1
ATOM 1572 C C . GLY A 1 212 ? -9.650 1.081 -7.872 1.00 93.81 212 GLY A C 1
ATOM 1573 O O . GLY A 1 212 ? -8.838 0.550 -7.118 1.00 93.81 212 GLY A O 1
ATOM 1574 N N . LYS A 1 213 ? -10.680 1.813 -7.429 1.00 97.38 213 LYS A N 1
ATOM 1575 C CA . LYS A 1 213 ? -11.077 1.886 -6.015 1.00 97.38 213 LYS A CA 1
ATOM 1576 C C . LYS A 1 213 ? -11.894 0.635 -5.670 1.00 97.38 213 LYS A C 1
ATOM 1578 O O . LYS A 1 213 ? -12.837 0.305 -6.388 1.00 97.38 213 LYS A O 1
ATOM 1583 N N . LYS A 1 214 ? -11.546 -0.051 -4.587 1.00 97.38 214 LYS A N 1
ATOM 1584 C CA . LYS A 1 214 ? -12.170 -1.297 -4.128 1.00 97.38 214 LYS A CA 1
ATOM 1585 C C . LYS A 1 214 ? -12.385 -1.268 -2.614 1.00 97.38 214 LYS A C 1
ATOM 1587 O O . LYS A 1 214 ? -11.918 -0.367 -1.912 1.00 97.38 214 LYS A O 1
ATOM 1592 N N . THR A 1 215 ? -13.121 -2.257 -2.121 1.00 97.75 215 THR A N 1
ATOM 1593 C CA . THR A 1 215 ? -13.357 -2.474 -0.693 1.00 97.75 215 THR A CA 1
ATOM 1594 C C . THR A 1 215 ? -13.217 -3.945 -0.332 1.00 97.75 215 THR A C 1
ATOM 1596 O O . THR A 1 215 ? -13.357 -4.820 -1.188 1.00 97.75 215 THR A O 1
ATOM 1599 N N . MET A 1 216 ? -12.899 -4.216 0.929 1.00 97.62 216 MET A N 1
ATOM 1600 C CA . MET A 1 216 ? -12.952 -5.547 1.538 1.00 97.62 216 MET A CA 1
ATOM 1601 C C . MET A 1 216 ? -13.278 -5.418 3.026 1.00 97.62 216 MET A C 1
ATOM 1603 O O . MET A 1 216 ? -13.196 -4.321 3.579 1.00 97.62 216 MET A O 1
ATOM 1607 N N . THR A 1 217 ? -13.659 -6.509 3.684 1.00 97.56 217 THR A N 1
ATOM 1608 C CA . THR A 1 217 ? -13.787 -6.505 5.147 1.00 97.56 217 THR A CA 1
ATOM 1609 C C . THR A 1 217 ? -12.402 -6.463 5.792 1.00 97.56 217 THR A C 1
ATOM 1611 O O . THR A 1 217 ? -11.409 -6.876 5.190 1.00 97.56 217 THR A O 1
ATOM 1614 N N . LEU A 1 218 ? -12.331 -5.966 7.023 1.00 95.81 218 LEU A N 1
ATOM 1615 C CA . LEU A 1 218 ? -11.099 -5.927 7.803 1.00 95.81 218 LEU A CA 1
ATOM 1616 C C . LEU A 1 218 ? -10.547 -7.331 8.071 1.00 95.81 218 LEU A C 1
ATOM 1618 O O . LEU A 1 218 ? -9.343 -7.527 7.967 1.00 95.81 218 LEU A O 1
ATOM 1622 N N . ASP A 1 219 ? -11.414 -8.312 8.317 1.00 95.06 219 ASP A N 1
ATOM 1623 C CA . ASP A 1 219 ? -10.994 -9.707 8.494 1.00 95.06 219 ASP A CA 1
ATOM 1624 C C . ASP A 1 219 ? -10.324 -10.249 7.225 1.00 95.06 219 ASP A C 1
ATOM 1626 O O . ASP A 1 219 ? -9.212 -10.763 7.280 1.00 95.06 219 ASP A O 1
ATOM 1630 N N . THR A 1 220 ? -10.930 -10.026 6.051 1.00 95.56 220 THR A N 1
ATOM 1631 C CA . THR A 1 220 ? -10.309 -10.404 4.773 1.00 95.56 220 THR A CA 1
ATOM 1632 C C . THR A 1 220 ? -8.996 -9.660 4.540 1.00 95.56 220 THR A C 1
ATOM 1634 O O . THR A 1 220 ? -8.040 -10.247 4.044 1.00 95.56 220 THR A O 1
ATOM 1637 N N . PHE A 1 221 ? -8.914 -8.380 4.907 1.00 95.50 221 PHE A N 1
ATOM 1638 C CA . PHE A 1 221 ? -7.663 -7.630 4.811 1.00 95.50 221 PHE A CA 1
ATOM 1639 C C . PHE A 1 221 ? -6.557 -8.257 5.667 1.00 95.50 221 PHE A C 1
ATOM 1641 O O . PHE A 1 221 ? -5.454 -8.469 5.164 1.00 95.50 221 PHE A O 1
ATOM 1648 N N . LYS A 1 222 ? -6.860 -8.599 6.924 1.00 93.38 222 LYS A N 1
ATOM 1649 C CA . LYS A 1 222 ? -5.928 -9.251 7.854 1.00 93.38 222 LYS A CA 1
ATOM 1650 C C . LYS A 1 222 ? -5.446 -10.602 7.327 1.00 93.38 222 LYS A C 1
ATOM 1652 O O . LYS A 1 222 ? -4.241 -10.849 7.323 1.00 93.38 222 LYS A O 1
ATOM 1657 N N . ASP A 1 223 ? -6.359 -11.428 6.823 1.00 92.31 223 ASP A N 1
ATOM 1658 C CA . ASP A 1 223 ? -6.035 -12.748 6.269 1.00 92.31 223 ASP A CA 1
ATOM 1659 C C . ASP A 1 223 ? -5.100 -12.652 5.055 1.00 92.31 223 ASP A C 1
ATOM 1661 O O . ASP A 1 223 ? -4.171 -13.446 4.904 1.00 92.31 223 ASP A O 1
ATOM 1665 N N . LEU A 1 224 ? -5.322 -11.662 4.185 1.00 92.31 224 LEU A N 1
ATOM 1666 C CA . LEU A 1 224 ? -4.519 -11.472 2.976 1.00 92.31 224 LEU A CA 1
ATOM 1667 C C . LEU A 1 224 ? -3.166 -10.804 3.261 1.00 92.31 224 LEU A C 1
ATOM 1669 O O . LEU A 1 224 ? -2.224 -11.016 2.496 1.00 92.31 224 LEU A O 1
ATOM 1673 N N . LEU A 1 225 ? -3.045 -10.030 4.341 1.00 89.19 225 LEU A N 1
ATOM 1674 C CA . LEU A 1 225 ? -1.790 -9.400 4.768 1.00 89.19 225 LEU A CA 1
ATOM 1675 C C . LEU A 1 225 ? -0.767 -10.431 5.295 1.00 89.19 225 LEU A C 1
ATOM 1677 O O . LEU A 1 225 ? 0.426 -10.322 5.005 1.00 89.19 225 LEU A O 1
ATOM 1681 N N . ASN A 1 226 ? -1.259 -11.448 6.012 1.00 65.12 226 ASN A N 1
ATOM 1682 C CA . ASN A 1 226 ? -0.505 -12.333 6.909 1.00 65.12 226 ASN A CA 1
ATOM 1683 C C . ASN A 1 226 ? 0.219 -13.516 6.223 1.00 65.12 226 ASN A C 1
ATOM 1685 O O . ASN A 1 226 ? -0.000 -14.688 6.553 1.00 65.12 226 ASN A O 1
ATOM 1689 N N . PRO A 1 227 ? 1.039 -13.251 5.193 1.00 58.25 227 PRO A N 1
ATOM 1690 C CA . PRO A 1 227 ? 2.369 -13.866 5.219 1.00 58.25 227 PRO A CA 1
ATOM 1691 C C . PRO A 1 227 ? 3.535 -12.947 4.801 1.00 58.25 227 PRO A C 1
ATOM 1693 O O . PRO A 1 227 ? 4.670 -13.417 4.779 1.00 58.25 227 PRO A O 1
ATOM 1696 N N . ILE A 1 228 ? 3.285 -11.690 4.402 1.00 59.50 228 ILE A N 1
ATOM 1697 C CA . ILE A 1 228 ? 4.297 -10.801 3.768 1.00 59.50 228 ILE A CA 1
ATOM 1698 C C . ILE A 1 228 ? 4.429 -9.446 4.512 1.00 59.50 228 ILE A C 1
ATOM 1700 O O . ILE A 1 228 ? 5.330 -8.656 4.227 1.00 59.50 228 ILE A O 1
ATOM 1704 N N . ASP A 1 229 ?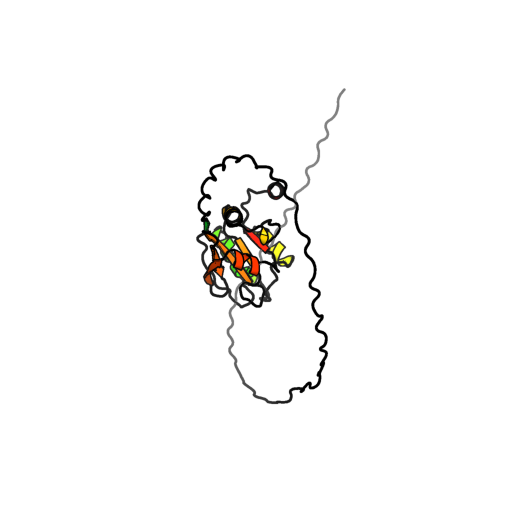 3.573 -9.205 5.512 1.00 64.94 229 ASP A N 1
ATOM 1705 C CA . ASP A 1 229 ? 3.662 -8.234 6.615 1.00 64.94 229 ASP A CA 1
ATOM 1706 C C . ASP A 1 229 ? 4.446 -6.941 6.356 1.00 64.94 229 ASP A C 1
ATOM 1708 O O . ASP A 1 229 ? 5.397 -6.604 7.064 1.00 64.94 229 ASP A O 1
ATOM 1712 N N . THR A 1 230 ? 4.013 -6.140 5.383 1.00 79.19 230 THR A N 1
ATOM 1713 C CA . THR A 1 230 ? 4.486 -4.751 5.311 1.00 79.19 230 THR A CA 1
ATOM 1714 C C . THR A 1 230 ? 3.335 -3.783 5.101 1.00 79.19 230 THR A C 1
ATOM 1716 O O . THR A 1 230 ? 2.695 -3.749 4.049 1.00 79.19 230 THR A O 1
ATOM 1719 N N . LEU A 1 231 ? 3.105 -2.967 6.130 1.00 78.94 231 LEU A N 1
ATOM 1720 C CA . LEU A 1 231 ? 2.365 -1.717 6.046 1.00 78.94 231 LEU A CA 1
ATOM 1721 C C . LEU A 1 231 ? 3.381 -0.583 5.995 1.00 78.94 231 LEU A C 1
ATOM 1723 O O . LEU A 1 231 ? 4.298 -0.539 6.814 1.00 78.94 231 LEU A O 1
ATOM 1727 N N . ARG A 1 232 ? 3.233 0.331 5.039 1.00 86.25 232 ARG A N 1
ATOM 1728 C CA . ARG A 1 232 ? 4.109 1.501 4.928 1.00 86.25 232 ARG A CA 1
ATOM 1729 C C . ARG A 1 232 ? 3.319 2.755 4.612 1.00 86.25 232 ARG A C 1
ATOM 1731 O O . ARG A 1 232 ? 2.351 2.705 3.859 1.00 86.25 232 ARG A O 1
ATOM 1738 N N . ALA A 1 233 ? 3.749 3.885 5.144 1.00 84.00 233 ALA A N 1
ATOM 1739 C CA . ALA A 1 233 ? 3.107 5.175 4.928 1.00 84.00 233 ALA A CA 1
ATOM 1740 C C . ALA A 1 233 ? 4.160 6.263 4.735 1.00 84.00 233 ALA A C 1
ATOM 1742 O O . ALA A 1 233 ? 5.316 6.101 5.133 1.00 84.00 233 ALA A O 1
ATOM 1743 N N . ILE A 1 234 ? 3.757 7.378 4.127 1.00 84.06 234 ILE A N 1
ATOM 1744 C CA . ILE A 1 234 ? 4.564 8.595 4.200 1.00 84.06 234 ILE A CA 1
ATOM 1745 C C . ILE A 1 234 ? 4.434 9.114 5.627 1.00 84.06 234 ILE A C 1
ATOM 1747 O O . ILE A 1 234 ? 3.330 9.390 6.095 1.00 84.06 234 ILE A O 1
ATOM 1751 N N . MET A 1 235 ? 5.559 9.185 6.331 1.00 76.94 235 MET A N 1
ATOM 1752 C CA . MET A 1 235 ? 5.593 9.732 7.681 1.00 76.94 235 MET A CA 1
ATOM 1753 C C . MET A 1 235 ? 5.932 11.219 7.578 1.00 76.94 235 MET A C 1
ATOM 1755 O O . MET A 1 235 ? 6.937 11.546 6.946 1.00 76.94 235 MET A O 1
ATOM 1759 N N . PRO A 1 236 ? 5.136 12.124 8.174 1.00 68.81 236 PRO A N 1
ATOM 1760 C CA . PRO A 1 236 ? 5.482 13.538 8.187 1.00 68.81 236 PRO A CA 1
ATOM 1761 C C . PRO A 1 236 ? 6.838 13.730 8.877 1.00 68.81 236 PRO A C 1
ATOM 1763 O O . PRO A 1 236 ? 7.095 13.120 9.920 1.00 68.81 236 PRO A O 1
ATOM 1766 N N . ASP A 1 237 ? 7.675 14.617 8.329 1.00 60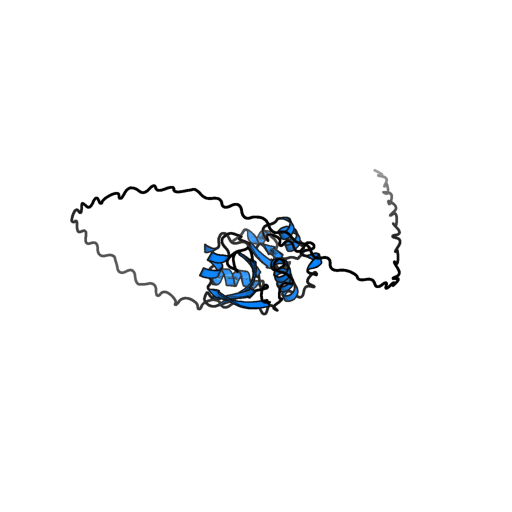.88 237 ASP A N 1
ATOM 1767 C CA . ASP A 1 237 ? 9.038 14.928 8.806 1.00 60.88 237 ASP A CA 1
ATOM 1768 C C . ASP A 1 237 ? 9.119 15.287 10.309 1.00 60.88 237 ASP A C 1
ATOM 1770 O O . ASP A 1 237 ? 10.200 15.319 10.898 1.00 60.88 237 ASP A O 1
ATOM 1774 N N . SER A 1 238 ? 7.981 15.548 10.962 1.00 49.44 238 SER A N 1
ATOM 1775 C CA . SER A 1 238 ? 7.880 15.883 12.382 1.00 49.44 238 SER A CA 1
ATOM 1776 C C . SER A 1 238 ? 7.881 14.692 13.346 1.00 49.44 238 SER A C 1
ATOM 1778 O O . SER A 1 238 ? 8.001 14.921 14.549 1.00 49.44 238 SER A O 1
ATOM 1780 N N . MET A 1 239 ? 7.742 13.442 12.888 1.00 48.38 239 MET A N 1
ATOM 1781 C CA . MET A 1 239 ? 7.829 12.276 13.779 1.00 48.38 239 MET A CA 1
ATOM 1782 C C . MET A 1 239 ? 9.211 11.636 13.699 1.00 48.38 239 MET A C 1
ATOM 1784 O O . MET A 1 239 ? 9.494 10.799 12.846 1.00 48.38 239 MET A O 1
ATOM 1788 N N . SER A 1 240 ? 10.089 12.027 14.626 1.00 45.03 240 SER A N 1
ATOM 1789 C CA . SER A 1 240 ? 11.361 11.327 14.809 1.00 45.03 240 SER A CA 1
ATOM 1790 C C . SER A 1 240 ? 11.105 9.848 15.166 1.00 45.03 240 SER A C 1
ATOM 1792 O O . SER A 1 240 ? 10.170 9.570 15.927 1.00 45.03 240 SER A O 1
ATOM 1794 N N . PRO A 1 241 ? 11.964 8.906 14.731 1.00 49.91 241 PRO A N 1
ATOM 1795 C CA . PRO A 1 241 ? 11.853 7.478 15.064 1.00 49.91 241 PRO A CA 1
ATOM 1796 C C . PRO A 1 241 ? 11.735 7.173 16.570 1.00 49.91 241 PRO A C 1
ATOM 1798 O O . PRO A 1 241 ? 11.236 6.124 16.961 1.00 49.91 241 PRO A O 1
ATOM 1801 N N . LEU A 1 242 ? 12.152 8.101 17.440 1.00 44.41 242 LEU A N 1
ATOM 1802 C CA . LEU A 1 242 ? 12.095 7.946 18.896 1.00 44.41 242 LEU A CA 1
ATOM 1803 C C . LEU A 1 242 ? 10.676 8.003 19.482 1.00 44.41 242 LEU A C 1
ATOM 1805 O O . LEU A 1 242 ? 10.472 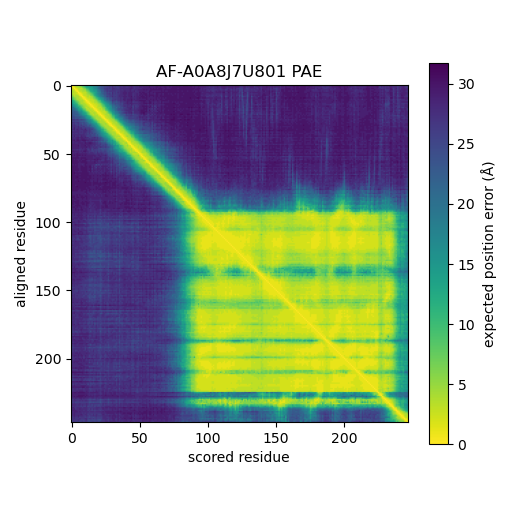7.517 20.592 1.00 44.41 242 LEU A O 1
ATOM 1809 N N . GLN A 1 243 ? 9.686 8.536 18.760 1.00 51.66 243 GLN A N 1
ATOM 1810 C CA . GLN A 1 243 ? 8.289 8.534 19.220 1.00 51.66 243 GLN A CA 1
ATOM 1811 C C . GLN A 1 243 ? 7.550 7.220 18.910 1.00 51.66 243 GLN A C 1
ATOM 1813 O O . GLN A 1 243 ? 6.450 7.012 19.411 1.00 51.66 243 GLN A O 1
ATOM 1818 N N . GLN A 1 244 ? 8.159 6.299 18.151 1.00 51.47 244 GLN A N 1
ATOM 1819 C CA . GLN A 1 244 ? 7.559 5.002 17.801 1.00 51.47 244 GLN A CA 1
ATOM 1820 C C . GLN A 1 244 ? 7.707 3.922 18.890 1.00 51.47 244 GLN A C 1
ATOM 1822 O O . GLN A 1 244 ? 7.098 2.864 18.767 1.00 51.47 244 GLN A O 1
ATOM 1827 N N . ILE A 1 245 ? 8.499 4.158 19.947 1.00 49.72 245 ILE A N 1
ATOM 1828 C CA . ILE A 1 245 ? 8.832 3.142 20.973 1.00 49.72 245 ILE A CA 1
ATOM 1829 C C . ILE A 1 245 ? 7.945 3.260 22.235 1.00 49.72 245 ILE A C 1
ATOM 1831 O O . ILE A 1 245 ? 8.058 2.448 23.147 1.00 49.72 245 ILE A O 1
ATOM 1835 N N . GLN A 1 246 ? 7.054 4.254 22.329 1.00 41.84 246 GLN A N 1
ATOM 1836 C CA . GLN A 1 246 ? 6.365 4.566 23.595 1.00 41.84 246 GLN A CA 1
ATOM 1837 C C . GLN A 1 246 ? 4.896 4.125 23.726 1.00 41.84 246 GLN A C 1
ATOM 1839 O O . GLN A 1 246 ? 4.297 4.438 24.756 1.00 41.84 246 GLN A O 1
ATOM 1844 N N . HIS A 1 247 ? 4.316 3.381 22.778 1.00 43.28 247 HIS A N 1
ATOM 1845 C CA . HIS A 1 247 ? 2.911 2.953 22.870 1.00 43.28 247 HIS A CA 1
ATOM 1846 C C . HIS A 1 247 ? 2.675 1.516 22.420 1.00 43.28 247 HIS A C 1
ATOM 1848 O O . HIS A 1 247 ? 3.022 1.204 21.260 1.00 43.28 247 HIS A O 1
#

Foldseek 3Di:
DDDDDDDDDDDDDDDDDDDDDDDDDDDDDDDDDDDDDDDDDDDDDDDDDDDPDDDDDDDDDDDDDDDDDDDDDDDDPDPDPPPPPDPPDAQDKAFADFQFAAAPDPQQQLLRQLQSQCVSVVHDRDDSCVLPVPSPHDQCPDPVVQVVCVVSQKHFDDDDALVRDDSVVQRVVPPQHWKKAWFCPVVPDIGIWIFGIGHPQKTWIQGNNVRDIDIDGSVVVRVGRPPSDTIIHRGPPPDDPVVVPPD

pLDDT: mean 72.86, std 21.0, range [38.16, 98.31]

Secondary structure (DSSP, 8-state):
--PPP-PPPPPPP---PPPP-----------------------------------------------------------------PPPPPPPPEE--PPP---SSTT-HHHHHHHHHHHHTT--PPPHHHH-SS-S---TTSHHHHHHHHTTTEEE---S-GGG--HHHHHHHTTS--EEEEE-TTSSS-EEEEEEEEETTEEEEEETTTTEEEEEEHHHHHHHHTTT-EEEEEPPTT--GGGGG--

Organism: NCBI:txid442870

InterPro domains:
  IPR022118 Peptidase C70, AvrRpt2 [PF12385] (94-224)

Sequence (247 aa):
MSGISSPTTLGKVQQVQTTTTQKTSDKQSVKSEPTIKSGGDSLGSPVVQSGLGDKSPKSVTVTKSETPTKSETSSSPKVKSEAKQEPPKPPTTKKHDVGTEKQKTNNTCWACSARMLLKHDGQQAPSYQTLDPNDLGMDPTDQGVKQKLNGLGIQDVNYNSSDDLTPERMAQFLENGPMMASGRFTGYDAHVIVVTGVDGGTVHYNDPDNGGKKTMTLDTFKDLLNPIDTLRAIMPDSMSPLQ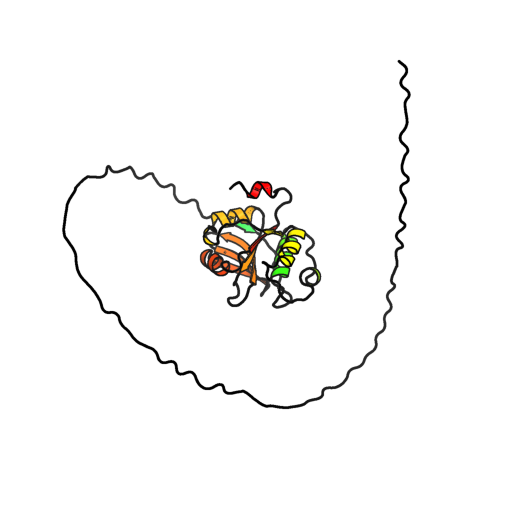QIQH

Nearest PDB structures (foldseek):
  8vp5-assembly1_B  TM=7.104E-01  e=1.269E-06  Acetivibrio thermocellus ATCC 27405
  6v9z-assembly1_B  TM=7.842E-01  e=1.962E-05  Acetivibrio thermocellus ATCC 27405
  7t56-assembly1_B  TM=7.361E-01  e=1.529E-04  Acetivibrio thermocellus
  8brf-assembly1_BBB  TM=4.980E-01  e=7.713E-03  Yersinia enterocolitica

Mean predicted aligned error: 17.3 Å

Solvent-accessible surface area (backbone atoms only — not comparable to full-atom values): 16289 Å² total; per-residue (Å²): 138,88,85,83,88,82,87,84,82,85,81,84,83,82,84,81,84,82,85,83,82,85,80,80,87,85,87,80,90,86,87,78,84,88,82,91,82,88,82,85,82,84,88,79,85,83,85,81,79,89,78,92,78,90,75,83,88,79,91,80,80,85,84,82,88,83,86,83,82,87,83,90,78,94,70,87,76,77,82,71,76,77,73,80,72,72,77,79,75,76,64,54,71,37,76,53,92,63,67,68,50,57,30,91,49,99,38,32,23,57,50,37,34,53,34,35,53,33,46,62,74,73,42,88,52,73,52,63,62,75,70,45,72,76,66,75,46,73,61,76,76,37,67,69,49,44,53,55,35,43,75,70,45,35,35,81,55,94,72,94,48,60,86,68,62,42,52,63,51,49,33,57,62,45,70,73,39,50,33,38,38,34,16,39,78,76,74,81,50,86,35,32,30,28,42,30,30,32,43,74,46,34,34,31,30,36,37,13,88,78,31,39,83,49,75,46,46,44,68,59,50,34,64,30,26,68,87,55,77,40,44,30,26,57,61,64,94,84,66,58,79,80,71,70,77,78,124

Radius of gyration: 31.8 Å; Cα contacts (8 Å, |Δi|>4): 314; chains: 1; bounding box: 80×88×91 Å